Protein AF-0000000078661940 (afdb_homodimer)

Foldseek 3Di:
DDPPDDDAAEAEDEDQDVVLVCCVVCNLLVWAWDDDKDWDFQDVVVCVVVVHGGKTWIWTKTDDFPHIYIYIYIPPPDDDQDDLQDDQPDDDDAEEEDEDADVQVSVVSCVVVVWAWPDRWDCVQWDQDPVRAIAGKIKTWIARPRNGIYMYMHHHHDPPDDDQQDPPPGGHDDD/DDPPDDDAAEAEDEDQDVVLVCCVVCNLLVWAWDDDKDWDFQDVVVCVVVVHGGKTWIWTKTDDFPHIYIYIYIPPPDDDQDDLQDDQPDPDDAEEEDEDADQQVSVVSCVVVVWAWPDRWDCVQWDQDPVRAIAGKIKTWIARPRNGIYMYMHHHHDPPDDDQQDVPPGGHDDD

Nearest PDB structures (foldseek):
  1ss4-assembly1_A  TM=8.347E-01  e=4.490E-10  Bacillus cereus
  1sqi-assembly1_A  TM=3.853E-01  e=1.205E-04  Rattus norvegicus
  1sqi-assembly1_B  TM=3.379E-01  e=3.258E-04  Rattus norvegicus
  8jch-assembly1_O  TM=2.270E-01  e=6.839E-01  Saccharomyces cerevisiae S288C
  5bte-assembly2_A  TM=2.374E-01  e=3.445E+00  Eremothecium gossypii ATCC 10895

Structure (mmCIF, N/CA/C/O backbone):
data_AF-0000000078661940-model_v1
#
loop_
_entity.id
_entity.type
_entity.pdbx_description
1 polymer 'Glyoxalase/bleomycin resistance protein/dioxygenase'
#
loop_
_atom_site.group_PDB
_atom_site.id
_atom_site.type_symbol
_atom_site.label_atom_id
_atom_site.label_alt_id
_atom_site.label_comp_id
_atom_site.label_asym_id
_atom_site.label_entity_id
_atom_site.label_seq_id
_atom_site.pdbx_PDB_ins_code
_atom_site.Cartn_x
_atom_site.Cartn_y
_atom_site.Cartn_z
_atom_site.occupancy
_atom_site.B_iso_or_equiv
_atom_site.auth_seq_id
_atom_site.auth_comp_id
_atom_site.auth_asym_id
_atom_site.auth_atom_id
_atom_site.pdbx_PDB_model_num
ATOM 1 N N . MET A 1 1 ? 19.109 7.98 11.656 1 79.12 1 MET A N 1
ATOM 2 C CA . MET A 1 1 ? 18.078 7.672 12.641 1 79.12 1 MET A CA 1
ATOM 3 C C . MET A 1 1 ? 16.719 7.492 11.961 1 79.12 1 MET A C 1
ATOM 5 O O . MET A 1 1 ? 16.422 8.164 10.977 1 79.12 1 MET A O 1
ATOM 9 N N . SER A 1 2 ? 15.859 6.566 12.422 1 89.88 2 SER A N 1
ATOM 10 C CA . SER A 1 2 ? 14.562 6.281 11.82 1 89.88 2 SER A CA 1
ATOM 11 C C . SER A 1 2 ? 13.539 7.352 12.172 1 89.88 2 SER A C 1
ATOM 13 O O . SER A 1 2 ? 13.727 8.109 13.125 1 89.88 2 SER A O 1
ATOM 15 N N . ILE A 1 3 ? 12.547 7.523 11.422 1 93.75 3 ILE A N 1
ATOM 16 C CA . ILE A 1 3 ? 11.586 8.609 11.562 1 93.75 3 ILE A CA 1
ATOM 17 C C . ILE A 1 3 ? 10.508 8.227 12.578 1 93.75 3 ILE A C 1
ATOM 19 O O . ILE A 1 3 ? 9.617 9.023 12.883 1 93.75 3 ILE A O 1
ATOM 23 N N . GLY A 1 4 ? 10.57 7.109 13.102 1 95.31 4 GLY A N 1
ATOM 24 C CA . GLY A 1 4 ? 9.578 6.664 14.07 1 95.31 4 GLY A CA 1
ATOM 25 C C . GLY A 1 4 ? 8.328 6.098 13.43 1 95.31 4 GLY A C 1
ATOM 26 O O . GLY A 1 4 ? 7.23 6.234 13.977 1 95.31 4 GLY A O 1
ATOM 27 N N . ALA A 1 5 ? 8.43 5.512 12.289 1 98 5 ALA A N 1
ATOM 28 C CA . ALA A 1 5 ? 7.316 4.863 11.602 1 98 5 ALA A CA 1
ATOM 29 C C . ALA A 1 5 ? 6.816 3.654 12.391 1 98 5 ALA A C 1
ATOM 31 O O . ALA A 1 5 ? 7.613 2.828 12.844 1 98 5 ALA A O 1
ATOM 32 N N . ARG A 1 6 ? 5.5 3.541 12.5 1 97.44 6 ARG A N 1
ATOM 33 C CA . ARG A 1 6 ? 4.961 2.482 13.352 1 97.44 6 ARG A CA 1
ATOM 34 C C . ARG A 1 6 ? 4.188 1.46 12.531 1 97.44 6 ARG A C 1
ATOM 36 O O . ARG A 1 6 ? 4.211 0.265 12.828 1 97.44 6 ARG A O 1
ATOM 43 N N . ALA A 1 7 ? 3.492 1.928 11.5 1 97.5 7 ALA A N 1
ATOM 44 C CA . ALA A 1 7 ? 2.623 1.075 10.688 1 97.5 7 ALA A CA 1
ATOM 45 C C . ALA A 1 7 ?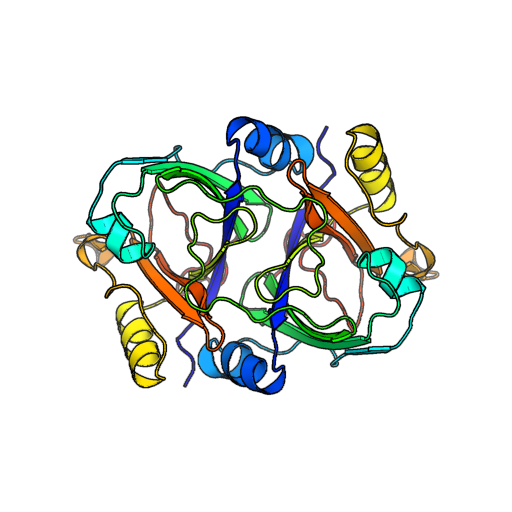 2.164 1.8 9.43 1 97.5 7 ALA A C 1
ATOM 47 O O . ALA A 1 7 ? 2.26 3.025 9.336 1 97.5 7 ALA A O 1
ATOM 48 N N . ILE A 1 8 ? 1.744 1.062 8.484 1 98 8 ILE A N 1
ATOM 49 C CA . ILE A 1 8 ? 1.118 1.631 7.297 1 98 8 ILE A CA 1
ATOM 50 C C . ILE A 1 8 ? -0.381 1.798 7.531 1 98 8 ILE A C 1
ATOM 52 O O . ILE A 1 8 ? -1.106 0.812 7.68 1 98 8 ILE A O 1
ATOM 56 N N . GLN A 1 9 ? -0.808 3.041 7.578 1 97.75 9 GLN A N 1
ATOM 57 C CA . GLN A 1 9 ? -2.211 3.312 7.875 1 97.75 9 GLN A CA 1
ATOM 58 C C . GLN A 1 9 ? -3.084 3.092 6.641 1 97.75 9 GLN A C 1
ATOM 60 O O . GLN A 1 9 ? -4.172 2.518 6.738 1 97.75 9 GLN A O 1
ATOM 65 N N . HIS A 1 10 ? -2.648 3.553 5.469 1 98.44 10 HIS A N 1
ATOM 66 C CA . HIS A 1 10 ? -3.438 3.283 4.27 1 98.44 10 HIS A CA 1
ATOM 67 C C . HIS A 1 10 ? -2.566 3.318 3.018 1 98.44 10 HIS A C 1
ATOM 69 O O . HIS A 1 10 ? -1.425 3.781 3.064 1 98.44 10 HIS A O 1
ATOM 75 N N . ILE A 1 11 ? -3.107 2.793 1.954 1 98.88 11 ILE A N 1
ATOM 76 C CA . ILE A 1 11 ? -2.646 2.93 0.577 1 98.88 11 ILE A CA 1
ATOM 77 C C . ILE A 1 11 ? -3.561 3.891 -0.18 1 98.88 11 ILE A C 1
ATOM 79 O O . ILE A 1 11 ? -4.789 3.779 -0.105 1 98.88 11 ILE A O 1
ATOM 83 N N . GLY A 1 12 ? -2.977 4.832 -0.911 1 98.88 12 GLY A N 1
ATOM 84 C CA . GLY A 1 12 ? -3.742 5.785 -1.699 1 98.88 12 GLY A CA 1
ATOM 85 C C . GLY A 1 12 ? -3.811 5.422 -3.17 1 98.88 12 GLY A C 1
ATOM 86 O O . GLY A 1 12 ? -2.82 4.969 -3.75 1 98.88 12 GLY A O 1
ATOM 87 N N . VAL A 1 13 ? -4.941 5.621 -3.766 1 98.88 13 VAL A N 1
ATOM 88 C CA . VAL A 1 13 ? -5.129 5.34 -5.184 1 98.88 13 VAL A CA 1
ATOM 89 C C . VAL A 1 13 ? -6.02 6.41 -5.809 1 98.88 13 VAL A C 1
ATOM 91 O O . VAL A 1 13 ? -7.012 6.828 -5.211 1 98.88 13 VAL A O 1
ATOM 94 N N . SER A 1 14 ? -5.629 6.898 -6.961 1 98.88 14 SER A N 1
ATOM 95 C CA . SER A 1 14 ? -6.441 7.816 -7.754 1 98.88 14 SER A CA 1
ATOM 96 C C . SER A 1 14 ? -7.109 7.094 -8.922 1 98.88 14 SER A C 1
ATOM 98 O O . SER A 1 14 ? -6.445 6.379 -9.672 1 98.88 14 SER A O 1
ATOM 100 N N . VAL A 1 15 ? -8.375 7.246 -9.055 1 98.69 15 VAL A N 1
ATOM 101 C CA . VAL A 1 15 ? -9.133 6.539 -10.078 1 98.69 15 VAL A CA 1
ATOM 102 C C . VAL A 1 15 ? -9.953 7.539 -10.898 1 98.69 15 VAL A C 1
ATOM 104 O O . VAL A 1 15 ? -10.234 8.648 -10.438 1 98.69 15 VAL A O 1
ATOM 107 N N . PRO A 1 16 ? -10.359 7.16 -12.094 1 98.25 16 PRO A N 1
ATOM 108 C CA . PRO A 1 16 ? -11.164 8.062 -12.914 1 98.25 16 PRO A CA 1
ATOM 109 C C . PRO A 1 16 ? -12.648 8.023 -12.555 1 98.25 16 PRO A C 1
ATOM 111 O O . PRO A 1 16 ? -13.414 8.883 -12.984 1 98.25 16 PRO A O 1
ATOM 114 N N . ASP A 1 17 ? -13.117 7.027 -11.797 1 98.19 17 ASP A N 1
ATOM 115 C CA . ASP A 1 17 ? -14.523 6.812 -11.477 1 98.19 17 ASP A CA 1
ATOM 116 C C . ASP A 1 17 ? -14.688 6.188 -10.094 1 98.19 17 ASP A C 1
ATOM 118 O O . ASP A 1 17 ? -14.438 4.992 -9.914 1 98.19 17 ASP A O 1
ATOM 122 N N . LEU A 1 18 ? -15.156 7.008 -9.148 1 98.62 18 LEU A N 1
ATOM 123 C CA . LEU A 1 18 ? -15.203 6.602 -7.75 1 98.62 18 LEU A CA 1
ATOM 124 C C . LEU A 1 18 ? -16.25 5.516 -7.531 1 98.62 18 LEU A C 1
ATOM 126 O O . LEU A 1 18 ? -16.062 4.629 -6.695 1 98.62 18 LEU A O 1
ATOM 130 N N . ASP A 1 19 ? -17.391 5.586 -8.203 1 98.38 19 ASP A N 1
ATOM 131 C CA . ASP A 1 19 ? -18.453 4.586 -8.055 1 98.38 19 ASP A CA 1
ATOM 132 C C . ASP A 1 19 ? -17.969 3.215 -8.531 1 98.38 19 ASP A C 1
ATOM 134 O O . ASP A 1 19 ? -18.25 2.197 -7.898 1 98.38 19 ASP A O 1
ATOM 138 N N . LYS A 1 20 ? -17.281 3.211 -9.633 1 98.19 20 LYS A N 1
ATOM 139 C CA . LYS A 1 20 ? -16.703 1.965 -10.125 1 98.19 20 LYS A CA 1
ATOM 140 C C . LYS A 1 20 ? -15.664 1.418 -9.148 1 98.19 20 LYS A C 1
ATOM 142 O O . LYS A 1 20 ? -15.531 0.202 -9 1 98.19 20 LYS A O 1
ATOM 147 N N . ALA A 1 21 ? -14.93 2.309 -8.586 1 98.62 21 ALA A N 1
ATOM 148 C CA . ALA A 1 21 ? -13.961 1.895 -7.574 1 98.62 21 ALA A CA 1
ATOM 149 C C . ALA A 1 21 ? -14.656 1.253 -6.375 1 98.62 21 ALA A C 1
ATOM 151 O O . ALA A 1 21 ? -14.148 0.285 -5.801 1 98.62 21 ALA A O 1
ATOM 152 N N . ARG A 1 22 ? -15.781 1.803 -5.953 1 98.38 22 ARG A N 1
ATOM 153 C CA . ARG A 1 22 ? -16.547 1.215 -4.852 1 98.38 22 ARG A CA 1
ATOM 154 C C . ARG A 1 22 ? -16.969 -0.211 -5.18 1 98.38 22 ARG A C 1
ATOM 156 O O . ARG A 1 22 ? -16.953 -1.087 -4.312 1 98.38 22 ARG A O 1
ATOM 163 N N . GLU A 1 23 ? -17.328 -0.448 -6.43 1 98.19 23 GLU A N 1
ATOM 164 C CA . GLU A 1 23 ? -17.688 -1.799 -6.855 1 98.19 23 GLU A CA 1
ATOM 165 C C . GLU A 1 23 ? -16.5 -2.754 -6.691 1 98.19 23 GLU A C 1
ATOM 167 O O . GLU A 1 23 ? -16.688 -3.914 -6.316 1 98.19 23 GLU A O 1
ATOM 172 N N . PHE A 1 24 ? -15.375 -2.264 -6.941 1 98.5 24 PHE A N 1
ATOM 173 C CA . PHE A 1 24 ? -14.188 -3.109 -6.844 1 98.5 24 PHE A CA 1
ATOM 174 C C . PHE A 1 24 ? -13.789 -3.312 -5.387 1 98.5 24 PHE A C 1
ATOM 176 O O . PHE A 1 24 ? -13.727 -4.449 -4.906 1 98.5 24 PHE A O 1
ATOM 183 N N . TYR A 1 25 ? -13.539 -2.258 -4.652 1 98.56 25 TYR A N 1
ATOM 184 C CA . TYR A 1 25 ? -12.938 -2.332 -3.33 1 98.56 25 TYR A CA 1
ATOM 185 C C . TYR A 1 25 ? -13.938 -2.828 -2.297 1 98.56 25 TYR A C 1
ATOM 187 O O . TYR A 1 25 ? -13.617 -3.674 -1.461 1 98.56 25 TYR A O 1
ATOM 195 N N . LEU A 1 26 ? -15.172 -2.281 -2.342 1 98.06 26 LEU A N 1
ATOM 196 C CA . LEU A 1 26 ? -16.172 -2.689 -1.37 1 98.06 26 LEU A CA 1
ATOM 197 C C . LEU A 1 26 ? -16.891 -3.959 -1.826 1 98.06 26 LEU A C 1
ATOM 199 O O . LEU A 1 26 ? -17.141 -4.855 -1.02 1 98.06 26 LEU A O 1
ATOM 203 N N . GLY A 1 27 ? -17.203 -4.035 -3.115 1 97.5 27 GLY A N 1
ATOM 204 C CA . GLY A 1 27 ? -17.922 -5.184 -3.643 1 97.5 27 GLY A CA 1
ATOM 205 C C . GLY A 1 27 ? -17.047 -6.402 -3.826 1 97.5 27 GLY A C 1
ATOM 206 O O . GLY A 1 27 ? -17.156 -7.379 -3.078 1 97.5 27 GLY A O 1
ATOM 207 N N . LEU A 1 28 ? -16.094 -6.32 -4.707 1 97.75 28 LEU A N 1
ATOM 208 C CA . LEU A 1 28 ? -15.305 -7.477 -5.125 1 97.75 28 LEU A CA 1
ATOM 209 C C . LEU A 1 28 ? -14.297 -7.867 -4.047 1 97.75 28 LEU A C 1
ATOM 211 O O . LEU A 1 28 ? -14.188 -9.047 -3.695 1 97.75 28 LEU A O 1
ATOM 215 N N . LEU A 1 29 ? -13.531 -6.906 -3.496 1 97.69 29 LEU A N 1
ATOM 216 C CA . LEU A 1 29 ? -12.539 -7.23 -2.477 1 97.69 29 LEU A CA 1
ATOM 217 C C . LEU A 1 29 ? -13.203 -7.477 -1.127 1 97.69 29 LEU A C 1
ATOM 219 O O . LEU A 1 29 ? -12.633 -8.141 -0.259 1 97.69 29 LEU A O 1
ATOM 223 N N . GLY A 1 30 ? -14.375 -6.812 -0.945 1 97.81 30 GLY A N 1
ATOM 224 C CA . GLY A 1 30 ? -15.094 -6.984 0.308 1 97.81 30 GLY A CA 1
ATOM 225 C C . GLY A 1 30 ? -14.578 -6.09 1.419 1 97.81 30 GLY A C 1
ATOM 226 O O . GLY A 1 30 ? -14.719 -6.414 2.6 1 97.81 30 GLY A O 1
ATOM 227 N N . ALA A 1 31 ? -13.883 -5.031 1.103 1 97.62 31 ALA A N 1
ATOM 228 C CA . ALA A 1 31 ? -13.43 -4.078 2.111 1 97.62 31 ALA A CA 1
ATOM 229 C C . ALA A 1 31 ? -14.609 -3.365 2.766 1 97.62 31 ALA A C 1
ATOM 231 O O . ALA A 1 31 ? -15.711 -3.32 2.199 1 97.62 31 ALA A O 1
ATOM 232 N N . VAL A 1 32 ? -14.375 -2.805 3.941 1 96.31 32 VAL A N 1
ATOM 233 C CA . VAL A 1 32 ? -15.422 -2.148 4.715 1 96.31 32 VAL A CA 1
ATOM 234 C C . VAL A 1 32 ? -15.164 -0.645 4.77 1 96.31 32 VAL A C 1
ATOM 236 O O . VAL A 1 32 ? -14.109 -0.206 5.227 1 96.31 32 VAL A O 1
ATOM 239 N N . GLU A 1 33 ? -16.078 0.131 4.312 1 96.25 33 GLU A N 1
ATOM 240 C CA . GLU A 1 33 ? -15.922 1.583 4.328 1 96.25 33 GLU A CA 1
ATOM 241 C C . GLU A 1 33 ? -15.766 2.105 5.754 1 96.25 33 GLU A C 1
ATOM 243 O O . GLU A 1 33 ? -16.469 1.668 6.664 1 96.25 33 GLU A O 1
ATOM 248 N N . VAL A 1 34 ? -14.805 2.971 5.871 1 94.06 34 VAL A N 1
ATOM 249 C CA . VAL A 1 34 ? -14.547 3.561 7.18 1 94.06 34 VAL A CA 1
ATOM 250 C C . VAL A 1 34 ? -14.688 5.078 7.102 1 94.06 34 VAL A C 1
ATOM 252 O O . VAL A 1 34 ? -14.172 5.711 6.176 1 94.06 34 VAL A O 1
ATOM 255 N N . GLY A 1 35 ? -15.445 5.688 8.055 1 90.44 35 GLY A N 1
ATOM 256 C CA . GLY A 1 35 ? -15.648 7.129 8.062 1 90.44 35 GLY A CA 1
ATOM 257 C C . GLY A 1 35 ? -16.531 7.613 6.922 1 90.44 35 GLY A C 1
ATOM 258 O O . GLY A 1 35 ? -16.828 6.855 5.996 1 90.44 35 GLY A O 1
ATOM 259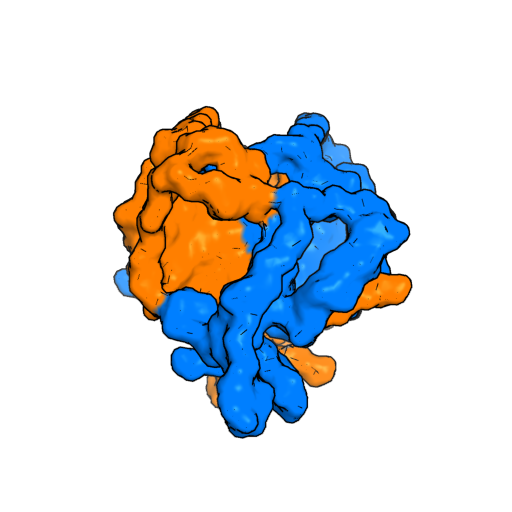 N N . PRO A 1 36 ? -16.891 8.828 6.98 1 93.44 36 PRO A N 1
ATOM 260 C CA . PRO A 1 36 ? -17.719 9.391 5.906 1 93.44 36 PRO A CA 1
ATOM 261 C C . PRO A 1 36 ? -16.906 9.758 4.672 1 93.44 36 PRO A C 1
ATOM 263 O O . PRO A 1 36 ? -15.719 10.102 4.789 1 93.44 36 PRO A O 1
ATOM 266 N N . PRO A 1 37 ? -17.609 9.633 3.506 1 93.94 37 PRO A N 1
ATOM 267 C CA . PRO A 1 37 ? -16.922 10.164 2.324 1 93.94 37 PRO A CA 1
ATOM 268 C C . PRO A 1 37 ? -16.578 11.648 2.459 1 93.94 37 PRO A C 1
ATOM 270 O O . PRO A 1 37 ? -17.266 12.383 3.174 1 93.94 37 PRO A O 1
ATOM 273 N N . LEU A 1 38 ? -15.484 12 1.79 1 94.62 38 LEU A N 1
ATOM 274 C CA . LEU A 1 38 ? -15.008 13.383 1.838 1 94.62 38 LEU A CA 1
ATOM 275 C C . LEU A 1 38 ? -14.922 13.977 0.436 1 94.62 38 LEU A C 1
ATOM 277 O O . LEU A 1 38 ? -14.625 13.266 -0.527 1 94.62 38 LEU A O 1
ATOM 281 N N . GLU A 1 39 ? -15.234 15.211 0.37 1 97.56 39 GLU A N 1
ATOM 282 C CA . GLU A 1 39 ? -15.094 15.984 -0.859 1 97.56 39 GLU A CA 1
ATOM 283 C C . GLU A 1 39 ? -14.555 17.391 -0.572 1 97.56 39 GLU A C 1
ATOM 285 O O . GLU A 1 39 ? -14.852 17.969 0.477 1 97.56 39 GLU A O 1
ATOM 290 N N . TRP A 1 40 ? -13.688 17.859 -1.469 1 98.12 40 TRP A N 1
ATOM 291 C CA . TRP A 1 40 ? -13.219 19.234 -1.33 1 98.12 40 TRP A CA 1
ATOM 292 C C . TRP A 1 40 ? -13.062 19.891 -2.693 1 98.12 40 TRP A C 1
ATOM 294 O O . TRP A 1 40 ? -13.031 19.219 -3.723 1 98.12 40 TRP A O 1
ATOM 304 N N . ARG A 1 41 ? -13.078 21.172 -2.695 1 98.19 41 ARG A N 1
ATOM 305 C CA . ARG A 1 41 ? -12.766 22 -3.846 1 98.19 41 ARG A CA 1
ATOM 306 C C . ARG A 1 41 ? -12.039 23.281 -3.414 1 98.19 41 ARG A C 1
ATOM 308 O O . ARG A 1 41 ? -12.469 23.969 -2.488 1 98.19 41 ARG A O 1
ATOM 315 N N . ASP A 1 42 ?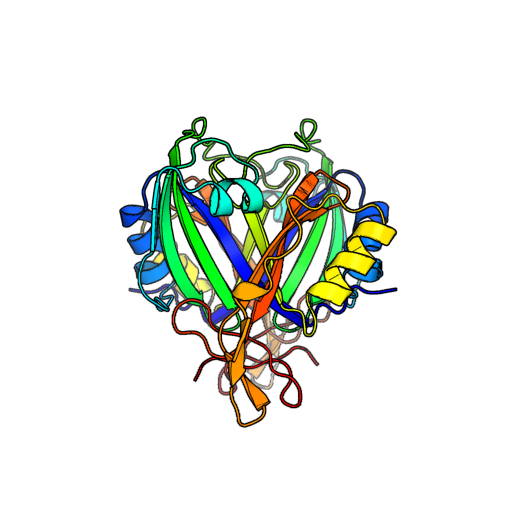 -10.945 23.484 -4.062 1 95.31 42 ASP A N 1
ATOM 316 C CA . ASP A 1 42 ? -10.219 24.734 -3.869 1 95.31 42 ASP A CA 1
ATOM 317 C C . ASP A 1 42 ? -9.938 24.984 -2.389 1 95.31 42 ASP A C 1
ATOM 319 O O . ASP A 1 42 ? -10.273 26.047 -1.863 1 95.31 42 ASP A O 1
ATOM 323 N N . ASN A 1 43 ? -9.414 24.062 -1.759 1 97.88 43 ASN A N 1
ATOM 324 C CA . ASN A 1 43 ? -8.969 24.156 -0.374 1 97.88 43 ASN A CA 1
ATOM 325 C C . ASN A 1 43 ? -7.457 24.328 -0.284 1 97.88 43 ASN A C 1
ATOM 327 O O . ASN A 1 43 ? -6.711 23.359 -0.469 1 97.88 43 ASN A O 1
ATOM 331 N N . PRO A 1 44 ? -6.965 25.516 0.02 1 97.81 44 PRO A N 1
ATOM 332 C CA . PRO A 1 44 ? -5.527 25.781 -0.014 1 97.81 44 PRO A CA 1
ATOM 333 C C . PRO A 1 44 ? -4.734 24.906 0.952 1 97.81 44 PRO A C 1
ATOM 335 O O . PRO A 1 44 ? -3.582 24.562 0.68 1 97.81 44 PRO A O 1
ATOM 338 N N . PHE A 1 45 ? -5.336 24.625 2.014 1 97.31 45 PHE A N 1
ATOM 339 C CA . PHE A 1 45 ? -4.652 23.75 2.969 1 97.31 45 PHE A CA 1
ATOM 340 C C . PHE A 1 45 ? -4.426 22.375 2.377 1 97.31 45 PHE A C 1
ATOM 342 O O . PHE A 1 45 ? -3.311 21.844 2.42 1 97.31 45 PHE A O 1
ATOM 349 N N . ILE A 1 46 ? -5.473 21.75 1.837 1 98.06 46 ILE A N 1
ATOM 350 C CA . ILE A 1 46 ? -5.355 20.438 1.221 1 98.06 46 ILE A CA 1
ATOM 351 C C . ILE A 1 46 ? -4.398 20.5 0.035 1 98.06 46 ILE A C 1
ATOM 353 O O . ILE A 1 46 ? -3.57 19.609 -0.153 1 98.06 46 ILE A O 1
ATOM 357 N N . ASP A 1 47 ? -4.492 21.609 -0.709 1 98.69 47 ASP A N 1
ATOM 358 C CA . ASP A 1 47 ? -3.592 21.797 -1.842 1 98.69 47 ASP A CA 1
ATOM 359 C C . ASP A 1 47 ? -2.133 21.75 -1.396 1 98.69 47 ASP A C 1
ATOM 361 O O . ASP A 1 47 ? -1.292 21.141 -2.061 1 98.69 47 ASP A O 1
ATOM 365 N N . ALA A 1 48 ? -1.818 22.406 -0.29 1 98.62 48 ALA A N 1
ATOM 366 C CA . ALA A 1 48 ? -0.455 22.422 0.233 1 98.62 48 ALA A CA 1
ATOM 367 C C . ALA A 1 48 ? -0.003 21.031 0.628 1 98.62 48 ALA A C 1
ATOM 369 O O . ALA A 1 48 ? 1.147 20.656 0.391 1 98.62 48 ALA A O 1
ATOM 370 N N . VAL A 1 49 ? -0.876 20.203 1.182 1 98.69 49 VAL A N 1
ATOM 371 C CA . VAL A 1 49 ? -0.552 18.859 1.655 1 98.69 49 VAL A CA 1
ATOM 372 C C . VAL A 1 49 ? -0.325 17.938 0.464 1 98.69 49 VAL A C 1
ATOM 374 O O . VAL A 1 49 ? 0.695 17.25 0.393 1 98.69 49 VAL A O 1
ATOM 377 N N . VAL A 1 50 ? -1.25 17.953 -0.511 1 98.69 50 VAL A N 1
ATOM 378 C CA . VAL A 1 50 ? -1.208 16.969 -1.584 1 98.69 50 VAL A CA 1
ATOM 379 C C . VAL A 1 50 ? -0.272 17.453 -2.691 1 98.69 50 VAL A C 1
ATOM 381 O O . VAL A 1 50 ? 0.082 16.672 -3.588 1 98.69 50 VAL A O 1
ATOM 384 N N . GLY A 1 51 ? 0.156 18.75 -2.641 1 98.44 51 GLY A N 1
ATOM 385 C CA . GLY A 1 51 ? 1.083 19.297 -3.619 1 98.44 51 GLY A CA 1
ATOM 386 C C . GLY A 1 51 ? 0.435 19.578 -4.961 1 98.44 51 GLY A C 1
ATOM 387 O O . GLY A 1 51 ? 1.019 19.297 -6.012 1 98.44 51 GLY A O 1
ATOM 388 N N . LEU A 1 52 ? -0.775 20.062 -4.934 1 98.56 52 LEU A N 1
ATOM 389 C CA . LEU A 1 52 ? -1.521 20.422 -6.133 1 98.56 52 LEU A CA 1
ATOM 390 C C . LEU A 1 52 ? -2.066 21.844 -6.027 1 98.56 52 LEU A C 1
ATOM 392 O O . LEU A 1 52 ? -2.086 22.422 -4.938 1 98.56 52 LEU A O 1
ATOM 396 N N . GLU A 1 53 ? -2.373 22.422 -7.086 1 97.94 53 GLU A N 1
ATOM 397 C CA . GLU A 1 53 ? -2.996 23.75 -7.121 1 97.94 53 GLU A CA 1
ATOM 398 C C . GLU A 1 53 ? -4.438 23.672 -7.621 1 97.94 53 GLU A C 1
ATOM 400 O O . GLU A 1 53 ? -4.703 23.078 -8.672 1 97.94 53 GLU A O 1
ATOM 405 N N . GLY A 1 54 ? -5.344 24.266 -6.816 1 98.38 54 GLY A N 1
ATOM 406 C CA . GLY A 1 54 ? -6.742 24.297 -7.207 1 98.38 54 GLY A CA 1
ATOM 407 C C . GLY A 1 54 ? -7.375 22.922 -7.309 1 98.38 54 GLY A C 1
ATOM 408 O O . GLY A 1 54 ? -8.18 22.672 -8.211 1 98.38 54 GLY A O 1
ATOM 409 N N . SER A 1 55 ? -7.016 22.047 -6.406 1 98.69 55 SER A N 1
ATOM 410 C CA . SER A 1 55 ? -7.469 20.672 -6.535 1 98.69 55 SER A CA 1
ATOM 411 C C . SER A 1 55 ? -8.914 20.516 -6.086 1 98.69 55 SER A C 1
ATOM 413 O O . SER A 1 55 ? -9.406 21.312 -5.281 1 98.69 55 SER A O 1
ATOM 415 N N . ALA A 1 56 ? -9.594 19.609 -6.652 1 98.88 56 ALA A N 1
ATOM 416 C CA . ALA A 1 56 ? -10.922 19.125 -6.289 1 98.88 56 ALA A CA 1
ATOM 417 C C . ALA A 1 56 ? -11.008 17.609 -6.41 1 98.88 56 ALA A C 1
ATOM 419 O O . ALA A 1 56 ? -10.547 17.031 -7.395 1 98.88 56 ALA A O 1
ATOM 420 N N . ALA A 1 57 ? -11.57 17 -5.371 1 98.81 57 ALA A N 1
ATOM 421 C CA . ALA A 1 57 ? -11.656 15.547 -5.398 1 98.81 57 ALA A CA 1
ATOM 422 C C . ALA A 1 57 ? -12.797 15.047 -4.512 1 98.81 57 ALA A C 1
ATOM 424 O O . ALA A 1 57 ? -13.266 15.773 -3.633 1 98.81 57 ALA A O 1
ATOM 425 N N . ARG A 1 58 ? -13.227 13.875 -4.773 1 98.62 58 ARG A N 1
ATOM 426 C CA . ARG A 1 58 ? -14.047 13.031 -3.904 1 98.62 58 ARG A CA 1
ATOM 427 C C . ARG A 1 58 ? -13.266 11.812 -3.438 1 98.62 58 ARG A C 1
ATOM 429 O O . ARG A 1 58 ? -12.414 11.297 -4.164 1 98.62 58 ARG A O 1
ATOM 436 N N . GLN A 1 59 ? -13.578 11.398 -2.244 1 98.06 59 GLN A N 1
ATOM 437 C CA . GLN A 1 59 ? -12.805 10.25 -1.776 1 98.06 59 GLN A CA 1
ATOM 438 C C . GLN A 1 59 ? -13.609 9.422 -0.785 1 98.06 59 GLN A C 1
ATOM 440 O O . GLN A 1 59 ? -14.578 9.906 -0.197 1 98.06 59 GLN A O 1
ATOM 445 N N . PHE A 1 60 ? -13.336 8.156 -0.662 1 98.19 60 PHE A N 1
ATOM 446 C CA . PHE A 1 60 ? -13.758 7.285 0.431 1 98.19 60 PHE A CA 1
ATOM 447 C C . PHE A 1 60 ? -12.594 6.453 0.945 1 98.19 60 PHE A C 1
ATOM 449 O O . PHE A 1 60 ? -11.555 6.344 0.279 1 98.19 60 PHE A O 1
ATOM 456 N N . MET A 1 61 ? -12.719 6.012 2.104 1 97.62 61 MET A N 1
ATOM 457 C CA . MET A 1 61 ? -11.734 5.125 2.705 1 97.62 61 MET A CA 1
ATOM 458 C C . MET A 1 61 ? -12.375 3.811 3.137 1 97.62 61 MET A C 1
ATOM 460 O O . MET A 1 61 ? -13.508 3.795 3.609 1 97.62 61 MET A O 1
ATOM 464 N N . CYS A 1 62 ? -11.633 2.725 2.975 1 97.44 62 CYS A N 1
ATOM 465 C CA . CYS A 1 62 ? -12.125 1.422 3.406 1 97.44 62 CYS A CA 1
ATOM 466 C C . CYS A 1 62 ? -11.008 0.591 4.02 1 97.44 62 CYS A C 1
ATOM 468 O O . CYS A 1 62 ? -9.828 0.829 3.744 1 97.44 62 CYS A O 1
ATOM 470 N N . ARG A 1 63 ? -11.359 -0.302 4.867 1 97.06 63 ARG A N 1
ATOM 471 C CA . ARG A 1 63 ? -10.422 -1.189 5.559 1 97.06 63 ARG A CA 1
ATOM 472 C C . ARG A 1 63 ? -10.422 -2.576 4.922 1 97.06 63 ARG A C 1
ATOM 474 O O . ARG A 1 63 ? -11.477 -3.143 4.645 1 97.06 63 ARG A O 1
ATOM 481 N N . LEU A 1 64 ? -9.336 -3.068 4.715 1 96.94 64 LEU A N 1
ATOM 482 C CA . LEU A 1 64 ? -9.156 -4.457 4.312 1 96.94 64 LEU A CA 1
ATOM 483 C C . LEU A 1 64 ? -8.164 -5.164 5.234 1 96.94 64 LEU A C 1
ATOM 485 O O . LEU A 1 64 ? -6.957 -5.098 5.016 1 96.94 64 LEU A O 1
ATOM 489 N N . GLY A 1 65 ? -8.727 -5.809 6.262 1 95.56 65 GLY A N 1
ATOM 490 C CA . GLY A 1 65 ? -7.91 -6.508 7.238 1 95.56 65 GLY A CA 1
ATOM 491 C C . GLY A 1 65 ? -7.035 -5.582 8.055 1 95.56 65 GLY A C 1
ATOM 492 O O . GLY A 1 65 ? -7.512 -4.922 8.984 1 95.56 65 GLY A O 1
ATOM 493 N N . ASN A 1 66 ? -5.781 -5.527 7.723 1 96.19 66 ASN A N 1
ATOM 494 C CA . ASN A 1 66 ? -4.754 -4.938 8.57 1 96.19 66 ASN A CA 1
ATOM 495 C C . ASN A 1 66 ? -4.512 -3.475 8.219 1 96.19 66 ASN A C 1
ATOM 497 O O . ASN A 1 66 ? -3.807 -2.768 8.945 1 96.19 66 ASN A O 1
ATOM 501 N N . THR A 1 67 ? -5.023 -2.953 7.184 1 96.62 67 THR A N 1
ATOM 502 C CA . THR A 1 67 ? -4.762 -1.582 6.766 1 96.62 67 THR A CA 1
ATOM 503 C C . THR A 1 67 ? -5.941 -1.021 5.973 1 96.62 67 THR A C 1
ATOM 505 O O . THR A 1 67 ? -6.984 -1.668 5.867 1 96.62 67 THR A O 1
ATOM 508 N N . HIS A 1 68 ? -5.84 0.246 5.559 1 97.5 68 HIS A N 1
ATOM 509 C CA . HIS A 1 68 ? -6.91 0.925 4.84 1 97.5 68 HIS A CA 1
ATOM 510 C C . HIS A 1 68 ? -6.496 1.239 3.404 1 97.5 68 HIS A C 1
ATOM 512 O O . HIS A 1 68 ? -5.312 1.167 3.066 1 97.5 68 HIS A O 1
ATOM 518 N N . ILE A 1 69 ? -7.414 1.456 2.578 1 98.62 69 ILE A N 1
ATOM 519 C CA . ILE A 1 69 ? -7.254 1.991 1.229 1 98.62 69 ILE A CA 1
ATOM 520 C C . ILE A 1 69 ? -8.031 3.303 1.101 1 98.62 69 ILE A C 1
ATOM 522 O O . ILE A 1 69 ? -9.211 3.367 1.442 1 98.62 69 ILE A O 1
ATOM 526 N N . GLU A 1 70 ? -7.355 4.316 0.739 1 98.69 70 GLU A N 1
ATOM 527 C CA . GLU A 1 70 ? -7.949 5.621 0.46 1 98.69 70 GLU A CA 1
ATOM 528 C C . GLU A 1 70 ? -8.07 5.859 -1.042 1 98.69 70 GLU A C 1
ATOM 530 O O . GLU A 1 70 ? -7.062 5.926 -1.749 1 98.69 70 GLU A O 1
ATOM 535 N N . VAL A 1 71 ? -9.273 5.996 -1.536 1 98.88 71 VAL A N 1
ATOM 536 C CA . VAL A 1 71 ? -9.523 6.078 -2.971 1 98.88 71 VAL A CA 1
ATOM 537 C C . VAL A 1 71 ? -9.984 7.484 -3.338 1 98.88 71 VAL A C 1
ATOM 539 O O . VAL A 1 71 ? -10.914 8.023 -2.725 1 98.88 71 VAL A O 1
ATOM 542 N N . PHE A 1 72 ? -9.312 8.047 -4.336 1 98.81 72 PHE A N 1
ATOM 543 C CA . PHE A 1 72 ? -9.609 9.406 -4.762 1 98.81 72 PHE A CA 1
ATOM 544 C C . PHE A 1 72 ? -10.117 9.422 -6.199 1 98.81 72 PHE A C 1
ATOM 546 O O . PHE A 1 72 ? -9.609 8.695 -7.051 1 98.81 72 PHE A O 1
ATOM 553 N N . GLU A 1 73 ? -11.07 10.211 -6.453 1 98.81 73 GLU A N 1
ATOM 554 C CA . GLU A 1 73 ? -11.359 10.734 -7.785 1 98.81 73 GLU A CA 1
ATOM 555 C C . GLU A 1 73 ? -11.086 12.234 -7.859 1 98.81 73 GLU A C 1
ATOM 557 O O . GLU A 1 73 ? -11.891 13.039 -7.371 1 98.81 73 GLU A O 1
ATOM 562 N N . TYR A 1 74 ? -9.945 12.57 -8.391 1 98.75 74 TYR A N 1
ATOM 563 C CA . TYR A 1 74 ? -9.641 13.984 -8.602 1 98.75 74 TYR A CA 1
ATOM 564 C C . TYR A 1 74 ? -10.414 14.539 -9.789 1 98.75 74 TYR A C 1
ATOM 566 O O . TYR A 1 74 ? -10.344 13.992 -10.891 1 98.75 74 TYR A O 1
ATOM 574 N N . LEU A 1 75 ? -11.109 15.547 -9.539 1 98.5 75 LEU A N 1
ATOM 575 C CA . LEU A 1 75 ? -11.828 16.281 -10.586 1 98.5 75 LEU A CA 1
ATOM 576 C C . LEU A 1 75 ? -10.945 17.344 -11.203 1 98.5 75 LEU A C 1
ATOM 578 O O . LEU A 1 75 ? -11.062 17.656 -12.391 1 98.5 75 LEU A O 1
ATOM 582 N N . GLU A 1 76 ? -10.109 17.922 -10.383 1 98.19 76 GLU A N 1
ATOM 583 C CA . GLU A 1 76 ? -9.109 18.906 -10.805 1 98.19 76 GLU A CA 1
ATOM 584 C C . GLU A 1 76 ? -7.82 18.766 -9.992 1 98.19 76 GLU A C 1
ATOM 586 O O . GLU A 1 76 ? -7.867 18.578 -8.773 1 98.19 76 GLU A O 1
ATOM 591 N N . PRO A 1 77 ? -6.633 18.984 -10.641 1 98.12 77 PRO A N 1
ATOM 592 C CA . PRO A 1 77 ? -6.496 18.812 -12.086 1 98.12 77 PRO A CA 1
ATOM 593 C C . PRO A 1 77 ? -6.816 17.406 -12.555 1 98.12 77 PRO A C 1
ATOM 595 O O . PRO A 1 77 ? -6.637 16.438 -11.805 1 98.12 77 PRO A O 1
ATOM 598 N N . ARG A 1 78 ? -7.238 17.219 -13.695 1 96.25 78 ARG A N 1
ATOM 599 C CA . ARG A 1 78 ? -7.539 15.906 -14.242 1 96.25 78 ARG A CA 1
ATOM 600 C C . ARG A 1 78 ? -6.262 15.18 -14.641 1 96.25 78 ARG A C 1
ATOM 602 O O . ARG A 1 78 ? -5.305 15.797 -15.109 1 96.25 78 ARG A O 1
ATOM 609 N N . SER A 1 79 ? -6.301 13.953 -14.453 1 97.19 79 SER A N 1
ATOM 610 C CA . SER A 1 79 ? -5.184 13.109 -14.859 1 97.19 79 SER A CA 1
ATOM 611 C C . SER A 1 79 ? -5.238 12.805 -16.359 1 97.19 79 SER A C 1
ATOM 613 O O . SER A 1 79 ? -6.316 12.742 -16.953 1 97.19 79 SER A O 1
ATOM 615 N N . GLU A 1 80 ? -4.066 12.617 -16.906 1 94.44 80 GLU A N 1
ATOM 616 C CA . GLU A 1 80 ? -4.023 11.961 -18.203 1 94.44 80 GLU A CA 1
ATOM 617 C C . GLU A 1 80 ? -4.613 10.555 -18.125 1 94.44 80 GLU A C 1
ATOM 619 O O . GLU A 1 80 ? -4.645 9.945 -17.062 1 94.44 80 GLU A O 1
ATOM 624 N N . PRO A 1 81 ? -5.09 10.055 -19.234 1 94.56 81 PRO A N 1
ATOM 625 C CA . PRO A 1 81 ? -5.637 8.695 -19.219 1 94.56 81 PRO A CA 1
ATOM 626 C C . PRO A 1 81 ? -4.625 7.66 -18.734 1 94.56 81 PRO A C 1
ATOM 628 O O . PRO A 1 81 ? -3.428 7.793 -19 1 94.56 81 PRO A O 1
ATOM 631 N N . GLN A 1 82 ? -5.113 6.777 -18.094 1 91.88 82 GLN A N 1
ATOM 632 C CA . GLN A 1 82 ? -4.285 5.703 -17.547 1 91.88 82 GLN A CA 1
ATOM 633 C C . GLN A 1 82 ? -4.008 4.637 -18.609 1 91.88 82 GLN A C 1
ATOM 635 O O . GLN A 1 82 ? -4.887 4.293 -19.391 1 91.88 82 GLN A O 1
ATOM 640 N N . ASP A 1 83 ? -2.799 4.18 -18.641 1 94.12 83 ASP A N 1
ATOM 641 C CA . ASP A 1 83 ? -2.484 2.973 -19.391 1 94.12 83 ASP A CA 1
ATOM 642 C C . ASP A 1 83 ? -2.928 1.719 -18.656 1 94.12 83 ASP A C 1
ATOM 644 O O . ASP A 1 83 ? -2.342 1.36 -17.625 1 94.12 83 ASP A O 1
ATOM 648 N N . PRO A 1 84 ? -3.963 1.002 -19.156 1 95.81 84 PRO A N 1
ATOM 649 C CA . PRO A 1 84 ? -4.465 -0.173 -18.438 1 9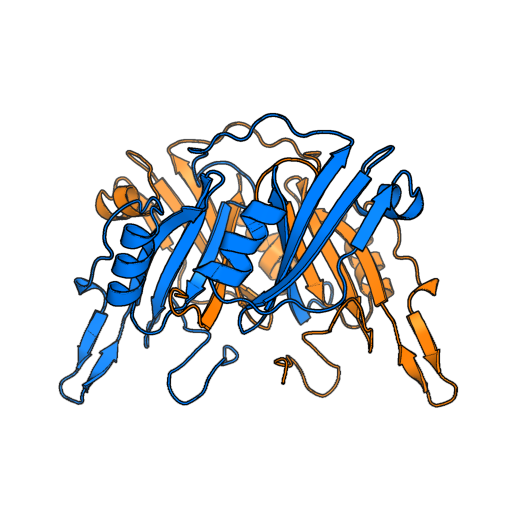5.81 84 PRO A CA 1
ATOM 650 C C . PRO A 1 84 ? -3.477 -1.337 -18.453 1 95.81 84 PRO A C 1
ATOM 652 O O . PRO A 1 84 ? -3.695 -2.342 -17.766 1 95.81 84 PRO A O 1
ATOM 655 N N . ASN A 1 85 ? -2.402 -1.2 -19.234 1 97.06 85 ASN A N 1
ATOM 656 C CA . ASN A 1 85 ? -1.378 -2.236 -19.312 1 97.06 85 ASN A CA 1
ATOM 657 C C . ASN A 1 85 ? -0.046 -1.757 -18.75 1 97.06 85 ASN A C 1
ATOM 659 O O . ASN A 1 85 ? 1.013 -2.27 -19.109 1 97.06 85 ASN A O 1
ATOM 663 N N . ARG A 1 86 ? -0.13 -0.698 -17.969 1 97.06 86 ARG A N 1
ATOM 664 C CA . ARG A 1 86 ? 1.097 -0.214 -17.344 1 97.06 86 ARG A CA 1
ATOM 665 C C . ARG A 1 86 ? 1.869 -1.356 -16.688 1 97.06 86 ARG A C 1
ATOM 667 O O . ARG A 1 86 ? 1.327 -2.082 -15.852 1 97.06 86 ARG A O 1
ATOM 674 N N . GLY A 1 87 ? 3.111 -1.528 -17.062 1 98.38 87 GLY A N 1
ATOM 675 C CA . GLY A 1 87 ? 3.928 -2.602 -16.516 1 98.38 87 GLY A CA 1
ATOM 676 C C . GLY A 1 87 ? 4.367 -2.352 -15.086 1 98.38 87 GLY A C 1
ATOM 677 O O . GLY A 1 87 ? 4.602 -1.207 -14.695 1 98.38 87 GLY A O 1
ATOM 678 N N . VAL A 1 88 ? 4.555 -3.445 -14.359 1 98.75 88 VAL A N 1
ATOM 679 C CA . VAL A 1 88 ? 4.957 -3.334 -12.961 1 98.75 88 VAL A CA 1
ATOM 680 C C . VAL A 1 88 ? 6.441 -2.994 -12.875 1 98.75 88 VAL A C 1
ATOM 682 O O . VAL A 1 88 ? 6.973 -2.777 -11.781 1 98.75 88 VAL A O 1
ATOM 685 N N . ASN A 1 89 ? 7.102 -2.959 -14.039 1 98.69 89 ASN A N 1
ATOM 686 C CA . ASN A 1 89 ? 8.492 -2.521 -14.094 1 98.69 89 ASN A CA 1
ATOM 687 C C . ASN A 1 89 ? 8.602 -0.999 -14.07 1 98.69 89 ASN A C 1
ATOM 689 O O . ASN A 1 89 ? 9.695 -0.454 -13.898 1 98.69 89 ASN A O 1
ATOM 693 N N . ARG A 1 90 ? 7.512 -0.299 -14.297 1 98.25 90 ARG A N 1
ATOM 694 C CA . ARG A 1 90 ? 7.543 1.16 -14.266 1 98.25 90 ARG A CA 1
ATOM 695 C C . ARG A 1 90 ? 7.777 1.68 -12.852 1 98.25 90 ARG A C 1
ATOM 697 O O . ARG A 1 90 ? 7.219 1.148 -11.891 1 98.25 90 ARG A O 1
ATOM 704 N N . TYR A 1 91 ? 8.594 2.73 -12.766 1 98.5 91 TYR A N 1
ATOM 705 C CA . TYR A 1 91 ? 8.977 3.254 -11.461 1 98.5 91 TYR A CA 1
ATOM 706 C C . TYR A 1 91 ? 7.758 3.781 -10.711 1 98.5 91 TYR A C 1
ATOM 708 O O . TYR A 1 91 ? 6.828 4.316 -11.32 1 98.5 91 TYR A O 1
ATOM 716 N N . GLY A 1 92 ? 7.836 3.668 -9.32 1 98.38 92 GLY A N 1
ATOM 717 C CA . GLY A 1 92 ? 6.742 4.09 -8.461 1 98.38 92 GLY A CA 1
ATOM 718 C C . GLY A 1 92 ? 5.98 2.926 -7.855 1 98.38 92 GLY A C 1
ATOM 719 O O . GLY A 1 92 ? 6.441 1.784 -7.898 1 98.38 92 GLY A O 1
ATOM 720 N N . TYR A 1 93 ? 4.879 3.205 -7.238 1 98.75 93 TYR A N 1
ATOM 721 C CA . TYR A 1 93 ? 4.035 2.168 -6.648 1 98.75 93 TYR A CA 1
ATOM 722 C C . TYR A 1 93 ? 3.336 1.354 -7.734 1 98.75 93 TYR A C 1
ATOM 724 O O . TYR A 1 93 ? 2.752 1.919 -8.656 1 98.75 93 TYR A O 1
ATOM 732 N N . THR A 1 94 ? 3.379 -0.011 -7.578 1 98.75 94 THR A N 1
ATOM 733 C CA . THR A 1 94 ? 2.984 -0.816 -8.727 1 98.75 94 THR A CA 1
ATOM 734 C C . THR A 1 94 ? 1.787 -1.698 -8.391 1 98.75 94 THR A C 1
ATOM 736 O O . THR A 1 94 ? 0.986 -2.035 -9.266 1 98.75 94 THR A O 1
ATOM 739 N N . HIS A 1 95 ? 1.734 -2.162 -7.113 1 98.94 95 HIS A N 1
ATOM 740 C CA . HIS A 1 95 ? 0.631 -3.041 -6.742 1 98.94 95 HIS A CA 1
ATOM 741 C C . HIS A 1 95 ? 0.539 -3.201 -5.23 1 98.94 95 HIS A C 1
ATOM 743 O O . HIS A 1 95 ? 1.42 -2.742 -4.5 1 98.94 95 HIS A O 1
ATOM 749 N N . PHE A 1 96 ? -0.538 -3.738 -4.754 1 98.88 96 PHE A N 1
ATOM 750 C CA . PHE A 1 96 ? -0.607 -4.352 -3.436 1 98.88 96 PHE A CA 1
ATOM 751 C C . PHE A 1 96 ? -1.038 -5.809 -3.537 1 98.88 96 PHE A C 1
ATOM 753 O O . PHE A 1 96 ? -1.681 -6.207 -4.512 1 98.88 96 PHE A O 1
ATOM 760 N N . ALA A 1 97 ? -0.624 -6.547 -2.59 1 98.88 97 ALA A N 1
ATOM 761 C CA . ALA A 1 97 ? -0.934 -7.973 -2.555 1 98.88 97 ALA A CA 1
ATOM 762 C C . ALA A 1 97 ? -1.974 -8.281 -1.48 1 98.88 97 ALA A C 1
ATOM 764 O O . ALA A 1 97 ? -1.806 -7.906 -0.318 1 98.88 97 ALA A O 1
ATOM 765 N N . VAL A 1 98 ? -2.941 -8.961 -1.902 1 98.81 98 VAL A N 1
ATOM 766 C CA . VAL A 1 98 ? -4.027 -9.359 -1.012 1 98.81 98 VAL A CA 1
ATOM 767 C C . VAL A 1 98 ? -3.885 -10.828 -0.641 1 98.81 98 VAL A C 1
ATOM 769 O O . VAL A 1 98 ? -3.834 -11.695 -1.519 1 98.81 98 VAL A O 1
ATOM 772 N N . GLN A 1 99 ? -3.812 -11.047 0.621 1 98.38 99 GLN A N 1
ATOM 773 C CA . GLN A 1 99 ? -3.803 -12.438 1.068 1 98.38 99 GLN A CA 1
ATOM 774 C C . GLN A 1 99 ? -5.215 -13.008 1.121 1 98.38 99 GLN A C 1
ATOM 776 O O . GLN A 1 99 ? -6.137 -12.359 1.618 1 98.38 99 GLN A O 1
ATOM 781 N N . VAL A 1 100 ? -5.371 -14.172 0.591 1 98.56 100 VAL A N 1
ATOM 782 C CA . VAL A 1 100 ? -6.648 -14.875 0.591 1 98.56 100 VAL A CA 1
ATOM 783 C C . VAL A 1 100 ? -6.48 -16.25 1.229 1 98.56 100 VAL A C 1
ATOM 785 O O . VAL A 1 100 ? -5.359 -16.75 1.365 1 98.56 100 VAL A O 1
ATOM 788 N N . GLU A 1 101 ? -7.574 -16.828 1.617 1 96.69 101 GLU A N 1
ATOM 789 C CA . GLU A 1 101 ? -7.531 -18.156 2.236 1 96.69 101 GLU A CA 1
ATOM 790 C C . GLU A 1 101 ? -7.387 -19.25 1.187 1 96.69 101 GLU A C 1
ATOM 792 O O . GLU A 1 101 ? -6.637 -20.203 1.38 1 96.69 101 GLU A O 1
ATOM 797 N N . ASP A 1 102 ? -8.117 -19.141 0.1 1 97.31 102 ASP A N 1
ATOM 798 C CA . ASP A 1 102 ? -8.172 -20.094 -0.999 1 97.31 102 ASP A CA 1
ATOM 799 C C . ASP A 1 102 ? -7.992 -19.391 -2.346 1 97.31 102 ASP A C 1
ATOM 801 O O . ASP A 1 102 ? -8.953 -18.875 -2.914 1 97.31 102 ASP A O 1
ATOM 805 N N . ILE A 1 103 ? -6.77 -19.547 -2.887 1 98.62 103 ILE A N 1
ATOM 806 C CA . ILE A 1 103 ? -6.438 -18.734 -4.055 1 98.62 103 ILE A CA 1
ATOM 807 C C . ILE A 1 103 ? -7.145 -19.297 -5.289 1 98.62 103 ILE A C 1
ATOM 809 O O . ILE A 1 103 ? -7.5 -18.547 -6.203 1 98.62 103 ILE A O 1
ATOM 813 N N . GLN A 1 104 ? -7.352 -20.531 -5.348 1 98.19 104 GLN A N 1
ATOM 814 C CA . GLN A 1 104 ? -8.062 -21.109 -6.488 1 98.19 104 GLN A CA 1
ATOM 815 C C . GLN A 1 104 ? -9.5 -20.609 -6.543 1 98.19 104 GLN A C 1
ATOM 817 O O . GLN A 1 104 ? -9.984 -20.203 -7.605 1 98.19 104 GLN A O 1
ATOM 822 N N . ALA A 1 105 ? -10.172 -20.656 -5.438 1 98.12 105 ALA A N 1
ATOM 823 C CA . ALA A 1 105 ? -11.531 -20.125 -5.367 1 98.12 105 ALA A CA 1
ATOM 824 C C . ALA A 1 105 ? -11.555 -18.641 -5.703 1 98.12 105 ALA A C 1
ATOM 826 O O . ALA A 1 105 ? -12.453 -18.172 -6.41 1 98.12 105 ALA A O 1
ATOM 827 N N . CYS A 1 106 ? -10.602 -17.953 -5.172 1 98.56 106 CYS A N 1
ATOM 828 C CA . CYS A 1 106 ? -10.477 -16.531 -5.461 1 98.56 106 CYS A CA 1
ATOM 829 C C . CYS A 1 106 ? -10.32 -16.281 -6.957 1 98.56 106 CYS A C 1
ATOM 831 O O . CYS A 1 106 ? -11.008 -15.438 -7.531 1 98.56 106 CYS A O 1
ATOM 833 N N . TYR A 1 107 ? -9.445 -17.016 -7.547 1 98.56 107 TYR A N 1
ATOM 834 C CA . TYR A 1 107 ? -9.188 -16.922 -8.984 1 98.56 107 TYR A CA 1
ATOM 835 C C . TYR A 1 107 ? -10.469 -17.141 -9.773 1 98.56 107 TYR A C 1
ATOM 837 O O . TYR A 1 107 ? -10.789 -16.344 -10.672 1 98.56 107 TYR A O 1
ATOM 845 N N . GLU A 1 108 ? -11.188 -18.109 -9.438 1 98.19 108 GLU A N 1
ATOM 846 C CA . GLU A 1 108 ? -12.422 -18.422 -10.141 1 98.19 108 GLU A CA 1
ATOM 847 C C . GLU A 1 108 ? -13.445 -17.297 -10.008 1 98.19 108 GLU A C 1
ATOM 849 O O . GLU A 1 108 ? -14.133 -16.953 -10.969 1 98.19 108 GLU A O 1
ATOM 854 N N . ARG A 1 109 ? -13.523 -16.75 -8.883 1 97.81 109 ARG A N 1
ATOM 855 C CA . ARG A 1 109 ? -14.445 -15.641 -8.656 1 97.81 109 ARG A CA 1
ATOM 856 C C . ARG A 1 109 ? -14.023 -14.406 -9.438 1 97.81 109 ARG A C 1
ATOM 858 O O . ARG A 1 109 ? -14.867 -13.672 -9.953 1 97.81 109 ARG A O 1
ATOM 865 N N . LEU A 1 110 ? -12.727 -14.156 -9.445 1 98.12 110 LEU A N 1
ATOM 866 C CA . LEU A 1 110 ? -12.219 -13.008 -10.195 1 98.12 110 LEU A CA 1
ATOM 867 C C . LEU A 1 110 ? -12.523 -13.148 -11.68 1 98.12 110 LEU A C 1
ATOM 869 O O . LEU A 1 110 ? -12.977 -12.203 -12.32 1 98.12 110 LEU A O 1
ATOM 873 N N . VAL A 1 111 ? -12.25 -14.305 -12.172 1 97.81 111 VAL A N 1
ATOM 874 C CA . VAL A 1 111 ? -12.508 -14.57 -13.586 1 97.81 111 VAL A CA 1
ATOM 875 C C . VAL A 1 111 ? -14 -14.414 -13.875 1 97.81 111 VAL A C 1
ATOM 877 O O . VAL A 1 111 ? -14.383 -13.789 -14.867 1 97.81 111 VAL A O 1
ATOM 880 N N . ALA A 1 112 ? -14.844 -14.914 -13.031 1 96.94 112 ALA A N 1
ATOM 881 C CA . ALA A 1 112 ? -16.297 -14.812 -13.195 1 96.94 112 ALA A CA 1
ATOM 882 C C . ALA A 1 112 ? -16.75 -13.359 -13.172 1 96.94 112 ALA A C 1
ATOM 884 O O . ALA A 1 112 ? -17.734 -13 -13.812 1 96.94 112 ALA A O 1
ATOM 885 N N . ALA A 1 113 ? -16.031 -12.562 -12.453 1 96.38 113 ALA A N 1
ATOM 886 C CA . ALA A 1 113 ? -16.375 -11.148 -12.32 1 96.38 113 ALA A CA 1
ATOM 887 C C . ALA A 1 113 ? -15.797 -10.328 -13.477 1 96.38 113 ALA A C 1
ATOM 889 O O . ALA A 1 113 ? -15.961 -9.109 -13.516 1 96.38 113 ALA A O 1
ATOM 890 N N . GLY A 1 114 ? -15.031 -10.945 -14.336 1 96.69 114 GLY A N 1
ATOM 891 C CA . GLY A 1 114 ? -14.484 -10.266 -15.5 1 96.69 114 GLY A CA 1
ATOM 892 C C . GLY A 1 114 ? -13.141 -9.609 -15.242 1 96.69 114 GLY A C 1
ATOM 893 O O . GLY A 1 114 ? -12.703 -8.758 -16.016 1 96.69 114 GLY A O 1
ATOM 894 N N . ILE A 1 115 ? -12.539 -9.953 -14.164 1 98.19 115 ILE A N 1
ATOM 895 C CA . ILE A 1 115 ? -11.227 -9.414 -13.828 1 98.19 115 ILE A CA 1
ATOM 896 C C . ILE A 1 115 ? -10.156 -10.07 -14.695 1 98.19 115 ILE A C 1
ATOM 898 O O . ILE A 1 115 ? -10.172 -11.289 -14.891 1 98.19 115 ILE A O 1
ATOM 902 N N . ARG A 1 116 ? -9.281 -9.234 -15.203 1 98.25 116 ARG A N 1
ATOM 903 C CA . ARG A 1 116 ? -8.125 -9.758 -15.93 1 98.25 116 ARG A CA 1
ATOM 904 C C . ARG A 1 116 ? -7.098 -10.344 -14.969 1 98.25 116 ARG A C 1
ATOM 906 O O . ARG A 1 116 ? -6.617 -9.648 -14.07 1 98.25 116 ARG A O 1
ATOM 913 N N . VAL A 1 117 ? -6.809 -11.578 -15.188 1 98.75 117 VAL A N 1
ATOM 914 C CA . VAL A 1 117 ? -5.77 -12.266 -14.43 1 98.75 117 VAL A CA 1
ATOM 915 C C . VAL A 1 117 ? -4.602 -12.617 -15.344 1 98.75 117 VAL A C 1
ATOM 917 O O . VAL A 1 117 ? -4.809 -13.102 -16.469 1 98.75 117 VAL A O 1
ATOM 920 N N . HIS A 1 118 ? -3.398 -12.328 -14.906 1 98.81 118 HIS A N 1
ATOM 921 C CA . HIS A 1 118 ? -2.242 -12.492 -15.781 1 98.81 118 HIS A CA 1
ATOM 922 C C . HIS A 1 118 ? -2.039 -13.953 -16.156 1 98.81 118 HIS A C 1
ATOM 924 O O . HIS A 1 118 ? -1.79 -14.266 -17.328 1 98.81 118 HIS A O 1
ATOM 930 N N . THR A 1 119 ? -2.08 -14.836 -15.156 1 98.75 119 THR A N 1
ATOM 931 C CA . THR A 1 119 ? -1.974 -16.281 -15.328 1 98.75 119 THR A CA 1
ATOM 932 C C . THR A 1 119 ? -2.617 -17.016 -14.156 1 98.75 119 THR A C 1
ATOM 934 O O . THR A 1 119 ? -2.686 -16.484 -13.047 1 98.75 119 THR A O 1
ATOM 937 N N . PRO A 1 120 ? -3.207 -18.172 -14.398 1 98.56 120 PRO A N 1
ATOM 938 C CA . PRO A 1 120 ? -3.717 -18.938 -13.25 1 98.56 120 PRO A CA 1
ATOM 939 C C . PRO A 1 120 ? -2.652 -19.172 -12.18 1 98.56 120 PRO A C 1
ATOM 941 O O . PRO A 1 120 ? -1.478 -19.359 -12.508 1 98.56 120 PRO A O 1
ATOM 944 N N . PRO A 1 121 ? -3.072 -19.109 -10.93 1 98.56 121 PRO A N 1
ATOM 945 C CA . PRO A 1 121 ? -2.064 -19.391 -9.906 1 98.56 121 PRO A CA 1
ATOM 946 C C . PRO A 1 121 ? -1.453 -20.781 -10.039 1 98.56 121 PRO A C 1
ATOM 948 O O . PRO A 1 121 ? -2.156 -21.734 -10.383 1 98.56 121 PRO A O 1
ATOM 951 N N . ALA A 1 122 ? -0.175 -20.844 -9.805 1 97.44 122 ALA A N 1
ATOM 952 C CA . ALA A 1 122 ? 0.52 -22.125 -9.805 1 97.44 122 ALA A CA 1
ATOM 953 C C . ALA A 1 122 ? 0.383 -22.812 -8.453 1 97.44 122 ALA A C 1
ATOM 955 O O . ALA A 1 122 ? 1.067 -22.453 -7.492 1 97.44 122 ALA A O 1
ATOM 956 N N . MET A 1 123 ? -0.306 -23.859 -8.406 1 96.81 123 MET A N 1
ATOM 957 C CA . MET A 1 123 ? -0.646 -24.5 -7.137 1 96.81 123 MET A CA 1
ATOM 958 C C . MET A 1 123 ? 0.505 -25.359 -6.637 1 96.81 123 MET A C 1
ATOM 960 O O . MET A 1 123 ? 0.511 -25.781 -5.48 1 96.81 123 MET A O 1
ATOM 964 N N . GLU A 1 124 ? 1.436 -25.594 -7.48 1 95.81 124 GLU A N 1
ATOM 965 C CA . GLU A 1 124 ? 2.582 -26.406 -7.105 1 95.81 124 GLU A CA 1
ATOM 966 C C . GLU A 1 124 ? 3.418 -25.734 -6.023 1 95.81 124 GLU A C 1
ATOM 968 O O . GLU A 1 124 ? 4.246 -26.375 -5.375 1 95.81 124 GLU A O 1
ATOM 973 N N . GLY A 1 125 ? 3.217 -24.406 -5.855 1 95.62 125 GLY A N 1
ATOM 974 C CA . GLY A 1 125 ? 3.93 -23.672 -4.812 1 95.62 125 GLY A CA 1
ATOM 975 C C . GLY A 1 125 ? 3.42 -23.984 -3.418 1 95.62 125 GLY A C 1
ATOM 976 O O . GLY A 1 125 ? 4.062 -23.641 -2.426 1 95.62 125 GLY A O 1
ATOM 977 N N . ILE A 1 126 ? 2.336 -24.594 -3.346 1 97.06 126 ILE A N 1
ATOM 978 C CA . ILE A 1 126 ? 1.762 -25 -2.064 1 97.06 126 ILE A CA 1
ATOM 979 C C . ILE A 1 126 ? 1.87 -26.5 -1.896 1 97.06 126 ILE A C 1
ATOM 981 O O . ILE A 1 126 ? 1.423 -27.266 -2.758 1 97.06 126 ILE A O 1
ATOM 985 N N . THR A 1 127 ? 2.467 -26.906 -0.822 1 96.5 127 THR A N 1
ATOM 986 C CA . THR A 1 127 ? 2.617 -28.328 -0.514 1 96.5 127 THR A CA 1
ATOM 987 C C . THR A 1 127 ? 1.854 -28.688 0.757 1 96.5 127 THR A C 1
ATOM 989 O O . THR A 1 127 ? 1.897 -27.953 1.745 1 96.5 127 THR A O 1
ATOM 992 N N . THR A 1 128 ? 1.153 -29.797 0.67 1 94.94 128 THR A N 1
ATOM 993 C CA . THR A 1 128 ? 0.49 -30.328 1.856 1 94.94 128 THR A CA 1
ATOM 994 C C . THR A 1 128 ? 1.33 -31.422 2.502 1 94.94 128 THR A C 1
ATOM 996 O O . THR A 1 128 ? 1.673 -32.406 1.853 1 94.94 128 THR A O 1
ATOM 999 N N . LEU A 1 129 ? 1.637 -31.219 3.674 1 95 129 LEU A N 1
ATOM 1000 C CA . LEU A 1 129 ? 2.441 -32.156 4.426 1 95 129 LEU A CA 1
ATOM 1001 C C . LEU A 1 129 ? 1.592 -33.344 4.887 1 95 129 LEU A C 1
ATOM 1003 O O . LEU A 1 129 ? 0.36 -33.281 4.867 1 95 129 LEU A O 1
ATOM 1007 N N . PRO A 1 130 ? 2.248 -34.438 5.234 1 95.81 130 PRO A N 1
ATOM 1008 C CA . PRO A 1 130 ? 1.513 -35.656 5.633 1 95.81 130 PRO A CA 1
ATOM 1009 C C . PRO A 1 130 ? 0.536 -35.406 6.777 1 95.81 130 PRO A C 1
ATOM 1011 O O . PRO A 1 130 ? -0.507 -36.031 6.863 1 95.81 130 PRO A O 1
ATOM 1014 N N . ASP A 1 131 ? 0.786 -34.375 7.59 1 94.5 131 ASP A N 1
ATOM 1015 C CA . ASP A 1 131 ? -0.071 -34.062 8.734 1 94.5 131 ASP A CA 1
ATOM 1016 C C . ASP A 1 131 ? -1.182 -33.094 8.352 1 94.5 131 ASP A C 1
ATOM 1018 O O . ASP A 1 131 ? -1.963 -32.688 9.203 1 94.5 131 ASP A O 1
ATOM 1022 N N . GLY A 1 132 ? -1.179 -32.719 7.121 1 92.44 132 GLY A N 1
ATOM 1023 C CA . GLY A 1 132 ? -2.25 -31.859 6.633 1 92.44 132 GLY A CA 1
ATOM 1024 C C . GLY A 1 132 ? -1.863 -30.391 6.578 1 92.44 132 GLY A C 1
ATOM 1025 O O . GLY A 1 132 ? -2.564 -29.578 5.965 1 92.44 132 GLY A O 1
ATOM 1026 N N . ARG A 1 133 ? -0.815 -30.188 7.344 1 92.25 133 ARG A N 1
ATOM 1027 C CA . ARG A 1 133 ? -0.347 -28.797 7.297 1 92.25 133 ARG A CA 1
ATOM 1028 C C . ARG A 1 133 ? 0.184 -28.453 5.914 1 92.25 133 ARG A C 1
ATOM 1030 O O . ARG A 1 133 ? 0.781 -29.297 5.238 1 92.25 133 ARG A O 1
ATOM 1037 N N . LYS A 1 134 ? -0.144 -27.172 5.496 1 94.94 134 LYS A N 1
ATOM 1038 C CA . LYS A 1 134 ? 0.345 -26.703 4.203 1 94.94 134 LYS A CA 1
ATOM 1039 C C . LYS A 1 134 ? 1.579 -25.828 4.367 1 94.94 134 LYS A C 1
ATOM 1041 O O . LYS A 1 134 ? 1.756 -25.172 5.402 1 94.94 134 LYS A O 1
ATOM 1046 N N . THR A 1 135 ? 2.484 -25.812 3.387 1 96.25 135 THR A N 1
ATOM 1047 C CA . THR A 1 135 ? 3.648 -24.938 3.311 1 96.25 135 THR A CA 1
ATOM 1048 C C . THR A 1 135 ? 3.756 -24.297 1.929 1 96.25 135 THR A C 1
ATOM 1050 O O . THR A 1 135 ? 3.133 -24.766 0.974 1 96.25 135 THR A O 1
ATOM 1053 N N . GLY A 1 136 ? 4.449 -23.125 1.942 1 97 136 GLY A N 1
ATOM 1054 C CA . GLY A 1 136 ? 4.648 -22.453 0.671 1 97 136 GLY A CA 1
ATOM 1055 C C . GLY A 1 136 ? 3.572 -21.422 0.366 1 97 136 GLY A C 1
ATOM 1056 O O . GLY A 1 136 ? 2.871 -20.969 1.27 1 97 136 GLY A O 1
ATOM 1057 N N . TYR A 1 137 ? 3.498 -21.031 -0.925 1 97.62 137 TYR A N 1
ATOM 1058 C CA . TYR A 1 137 ? 2.518 -20.047 -1.348 1 97.62 137 TYR A CA 1
ATOM 1059 C C . TYR A 1 137 ? 2.252 -20.141 -2.844 1 97.62 137 TYR A C 1
ATOM 1061 O O . TYR A 1 137 ? 3.025 -20.766 -3.58 1 97.62 137 TYR A O 1
ATOM 1069 N N . ALA A 1 138 ? 1.187 -19.625 -3.24 1 98.25 138 ALA A N 1
ATOM 1070 C CA . ALA A 1 138 ? 0.825 -19.391 -4.633 1 98.25 138 ALA A CA 1
ATOM 1071 C C . ALA A 1 138 ? 0.33 -17.953 -4.824 1 98.25 138 ALA A C 1
ATOM 1073 O O . ALA A 1 138 ? -0.302 -17.391 -3.93 1 98.25 138 ALA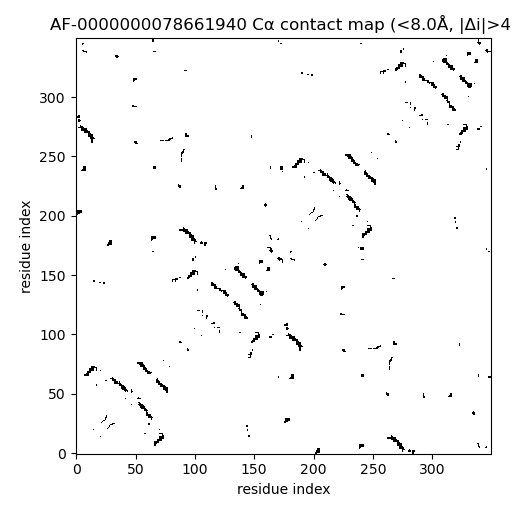 A O 1
ATOM 1074 N N . ALA A 1 139 ? 0.639 -17.422 -5.961 1 98.69 139 ALA A N 1
ATOM 1075 C CA . ALA A 1 139 ? 0.296 -16.031 -6.227 1 98.69 139 ALA A CA 1
ATOM 1076 C C . ALA A 1 139 ? 0.085 -15.781 -7.719 1 98.69 139 ALA A C 1
ATOM 1078 O O . ALA A 1 139 ? 0.542 -16.562 -8.547 1 98.69 139 ALA A O 1
ATOM 1079 N N . THR A 1 140 ? -0.579 -14.773 -8.07 1 98.81 140 THR A N 1
ATOM 1080 C CA . THR A 1 140 ? -0.677 -14.258 -9.43 1 98.81 140 THR A CA 1
ATOM 1081 C C . THR A 1 140 ? -1.115 -12.797 -9.422 1 98.81 140 THR A C 1
ATOM 1083 O O . THR A 1 140 ? -1.713 -12.32 -8.453 1 98.81 140 THR A O 1
ATOM 1086 N N . TYR A 1 141 ? -0.747 -12.117 -10.461 1 98.94 141 TYR A N 1
ATOM 1087 C CA . TYR A 1 141 ? -1.145 -10.719 -10.625 1 98.94 141 TYR A CA 1
ATOM 1088 C C . TYR A 1 141 ? -2.443 -10.617 -11.414 1 98.94 141 TYR A C 1
ATOM 1090 O O . TYR A 1 141 ? -2.705 -11.43 -12.305 1 98.94 141 TYR A O 1
ATOM 1098 N N . CYS A 1 142 ? -3.203 -9.633 -11.062 1 98.81 142 CYS A N 1
ATOM 1099 C CA . CYS A 1 142 ? -4.461 -9.266 -11.703 1 98.81 142 CYS A CA 1
ATOM 1100 C C . CYS A 1 142 ? -4.504 -7.773 -12.008 1 98.81 142 CYS A C 1
ATOM 1102 O O . CYS A 1 142 ? -3.613 -7.027 -11.594 1 98.81 142 CYS A O 1
ATOM 1104 N N . ARG A 1 143 ? -5.496 -7.395 -12.734 1 98.81 143 ARG A N 1
ATOM 1105 C CA . ARG A 1 143 ? -5.758 -5.984 -13.016 1 98.81 143 ARG A CA 1
ATOM 1106 C C . ARG A 1 143 ? -7.152 -5.586 -12.539 1 98.81 143 ARG A C 1
ATOM 1108 O O . ARG A 1 143 ? -8.141 -6.246 -12.867 1 98.81 143 ARG A O 1
ATOM 1115 N N . ASP A 1 144 ? -7.18 -4.488 -11.727 1 98.31 144 ASP A N 1
ATOM 1116 C CA . ASP A 1 144 ? -8.5 -4.023 -11.312 1 98.31 144 ASP A CA 1
ATOM 1117 C C . ASP A 1 144 ? -9.273 -3.439 -12.5 1 98.31 144 ASP A C 1
ATOM 1119 O O . ASP A 1 144 ? -8.844 -3.568 -13.648 1 98.31 144 ASP A O 1
ATOM 1123 N N . PHE A 1 145 ? -10.445 -2.805 -12.305 1 97.5 145 PHE A N 1
ATOM 1124 C CA . PHE A 1 145 ? -11.32 -2.328 -13.367 1 97.5 145 PHE A CA 1
ATOM 1125 C C . PHE A 1 145 ? -10.641 -1.228 -14.172 1 97.5 145 PHE A C 1
ATOM 1127 O O . PHE A 1 145 ? -11.094 -0.884 -15.266 1 97.5 145 PHE A O 1
ATOM 1134 N N . PHE A 1 146 ? -9.555 -0.603 -13.648 1 97.88 146 PHE A N 1
ATOM 1135 C CA . PHE A 1 146 ? -8.891 0.537 -14.266 1 97.88 146 PHE A CA 1
ATOM 1136 C C . PHE A 1 146 ? -7.551 0.121 -14.867 1 97.88 146 PHE A C 1
ATOM 1138 O O . PHE A 1 146 ? -6.867 0.934 -15.492 1 97.88 146 PHE A O 1
ATOM 1145 N N . GLY A 1 147 ? -7.172 -1.129 -14.625 1 98.25 147 GLY A N 1
ATOM 1146 C CA . GLY A 1 147 ? -5.906 -1.617 -15.141 1 98.25 147 GLY A CA 1
ATOM 1147 C C . GLY A 1 147 ? -4.797 -1.609 -14.109 1 98.25 147 GLY A C 1
ATOM 1148 O O . GLY A 1 147 ? -3.67 -2.021 -14.398 1 98.25 147 GLY A O 1
ATOM 1149 N N . ASN A 1 148 ? -5.055 -1.142 -12.953 1 98.69 148 ASN A N 1
ATOM 1150 C CA . ASN A 1 148 ? -4.047 -1.219 -11.898 1 98.69 148 ASN A CA 1
ATOM 1151 C C . ASN A 1 148 ? -3.742 -2.666 -11.516 1 98.69 148 ASN A C 1
ATOM 1153 O O . ASN A 1 148 ? -4.66 -3.465 -11.32 1 98.69 148 ASN A O 1
ATOM 1157 N N . ALA A 1 149 ? -2.504 -2.98 -11.414 1 98.88 149 ALA A N 1
ATOM 1158 C CA . ALA A 1 149 ? -2.115 -4.324 -10.984 1 98.88 149 ALA A CA 1
ATOM 1159 C C . ALA A 1 149 ? -2.426 -4.539 -9.508 1 98.88 149 ALA A C 1
ATOM 1161 O O . ALA A 1 149 ? -2.273 -3.623 -8.695 1 98.88 149 ALA A O 1
ATOM 1162 N N . PHE A 1 150 ? -2.871 -5.66 -9.141 1 98.94 150 PHE A N 1
ATOM 1163 C CA . PHE A 1 150 ? -2.895 -6.168 -7.773 1 98.94 150 PHE A CA 1
ATOM 1164 C C . PHE A 1 150 ? -2.594 -7.66 -7.746 1 98.94 150 PHE A C 1
ATOM 1166 O O . PHE A 1 150 ? -2.684 -8.336 -8.773 1 98.94 150 PHE A O 1
ATOM 1173 N N . GLU A 1 151 ? -2.168 -8.125 -6.617 1 98.94 151 GLU A N 1
ATOM 1174 C CA . GLU A 1 151 ? -1.741 -9.508 -6.449 1 98.94 151 GLU A CA 1
ATOM 1175 C C . GLU A 1 151 ? -2.648 -10.25 -5.473 1 98.94 151 GLU A C 1
ATOM 1177 O O . GLU A 1 151 ? -3.074 -9.688 -4.461 1 98.94 151 GLU A O 1
ATOM 1182 N N . ILE A 1 152 ? -3.033 -11.477 -5.781 1 98.94 152 ILE A N 1
ATOM 1183 C CA . ILE A 1 152 ? -3.656 -12.367 -4.809 1 98.94 152 ILE A CA 1
ATOM 1184 C C . ILE A 1 152 ? -2.672 -13.469 -4.414 1 98.94 152 ILE A C 1
ATOM 1186 O O . ILE A 1 152 ? -1.904 -13.953 -5.25 1 98.94 152 ILE A O 1
ATOM 1190 N N . MET A 1 153 ? -2.699 -13.781 -3.111 1 98.75 153 MET A N 1
ATOM 1191 C CA . MET A 1 153 ? -1.755 -14.773 -2.605 1 98.75 153 MET A CA 1
ATOM 1192 C C . MET A 1 153 ? -2.41 -15.664 -1.556 1 98.75 153 MET A C 1
ATOM 1194 O O . MET A 1 153 ? -3.09 -15.172 -0.653 1 98.75 153 MET A O 1
ATOM 1198 N N . GLU A 1 154 ? -2.279 -16.906 -1.694 1 98.62 154 GLU A N 1
ATOM 1199 C CA . GLU A 1 154 ? -2.424 -17.828 -0.577 1 98.62 154 GLU A CA 1
ATOM 1200 C C . GLU A 1 154 ? -1.069 -18.172 0.034 1 98.62 154 GLU A C 1
ATOM 1202 O O . GLU A 1 154 ? -0.171 -18.641 -0.663 1 98.62 154 GLU A O 1
ATOM 1207 N N . ILE A 1 155 ? -0.93 -17.906 1.321 1 97.5 155 ILE A N 1
ATOM 1208 C CA . ILE A 1 155 ? 0.389 -18.016 1.935 1 97.5 155 ILE A CA 1
ATOM 1209 C C . ILE A 1 155 ? 0.314 -18.922 3.16 1 97.5 155 ILE A C 1
ATOM 1211 O O . ILE A 1 155 ? -0.524 -18.719 4.043 1 97.5 155 ILE A O 1
ATOM 1215 N N . HIS A 1 156 ? 1.131 -19.828 3.178 1 96.12 156 HIS A N 1
ATOM 1216 C CA . HIS A 1 156 ? 1.372 -20.688 4.332 1 96.12 156 HIS A CA 1
ATOM 1217 C C . HIS A 1 156 ? 2.797 -20.531 4.848 1 96.12 156 HIS A C 1
ATOM 1219 O O . HIS A 1 156 ? 3.457 -19.531 4.566 1 96.12 156 HIS A O 1
ATOM 1225 N N . ASP A 1 157 ? 3.227 -21.359 5.727 1 89.12 157 ASP A N 1
ATOM 1226 C CA . ASP A 1 157 ? 4.594 -21.219 6.215 1 89.12 157 ASP A CA 1
ATOM 1227 C C . ASP A 1 157 ? 5.59 -21.188 5.059 1 89.12 157 ASP A C 1
ATOM 1229 O O . ASP A 1 157 ? 5.586 -22.094 4.211 1 89.12 157 ASP A O 1
ATOM 1233 N N . ASP A 1 158 ? 6.258 -20.125 4.984 1 90.62 158 ASP A N 1
ATOM 1234 C CA . ASP A 1 158 ? 7.238 -19.938 3.922 1 90.62 158 ASP A CA 1
ATOM 1235 C C . ASP A 1 158 ? 8.352 -18.984 4.367 1 90.62 158 ASP A C 1
ATOM 1237 O O . ASP A 1 158 ? 8.094 -18 5.055 1 90.62 158 ASP A O 1
ATOM 1241 N N . GLU A 1 159 ? 9.547 -19.281 3.941 1 85.62 159 GLU A N 1
ATOM 1242 C CA . GLU A 1 159 ? 10.688 -18.516 4.406 1 85.62 159 GLU A CA 1
ATOM 1243 C C . GLU A 1 159 ? 10.797 -17.188 3.652 1 85.62 159 GLU A C 1
ATOM 1245 O O . GLU A 1 159 ? 11.352 -16.219 4.172 1 85.62 159 GLU A O 1
ATOM 1250 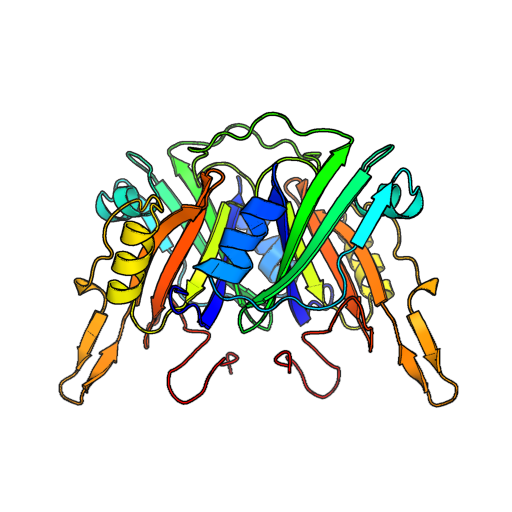N N . GLN A 1 160 ? 10.281 -17.156 2.439 1 85.12 160 GLN A N 1
ATOM 1251 C CA . GLN A 1 160 ? 10.422 -15.984 1.578 1 85.12 160 GLN A CA 1
ATOM 1252 C C . GLN A 1 160 ? 9.266 -15.008 1.793 1 85.12 160 GLN A C 1
ATOM 1254 O O . GLN A 1 160 ? 9.477 -13.797 1.86 1 85.12 160 GLN A O 1
ATOM 1259 N N . ILE A 1 161 ? 8.094 -15.547 1.882 1 92.19 161 ILE A N 1
ATOM 1260 C CA . ILE A 1 161 ? 6.855 -14.781 1.984 1 92.19 161 ILE A CA 1
ATOM 1261 C C . ILE A 1 161 ? 6.117 -15.156 3.268 1 92.19 161 ILE A C 1
ATOM 1263 O O . ILE A 1 161 ? 5.648 -16.297 3.408 1 92.19 161 ILE A O 1
ATOM 1267 N N . ARG A 1 162 ? 5.969 -14.172 4.082 1 93.94 162 ARG A N 1
ATOM 1268 C CA . ARG A 1 162 ? 5.32 -14.445 5.359 1 93.94 162 ARG A CA 1
ATOM 1269 C C . ARG A 1 162 ? 3.869 -13.977 5.352 1 93.94 162 ARG A C 1
ATOM 1271 O O . ARG A 1 162 ? 3.557 -12.914 4.809 1 93.94 162 ARG A O 1
ATOM 1278 N N . PRO A 1 163 ? 3.027 -14.812 5.906 1 95.5 163 PRO A N 1
ATOM 1279 C CA . PRO A 1 163 ? 1.618 -14.414 5.945 1 95.5 163 PRO A CA 1
ATOM 1280 C C . PRO A 1 163 ? 1.352 -13.289 6.941 1 95.5 163 PRO A C 1
ATOM 1282 O O . PRO A 1 163 ? 2.111 -13.117 7.898 1 95.5 163 PRO A O 1
ATOM 1285 N N . VAL A 1 164 ? 0.299 -12.562 6.703 1 96 164 VAL A N 1
ATOM 1286 C CA . VAL A 1 164 ? -0.178 -11.555 7.648 1 96 164 VAL A CA 1
ATOM 1287 C C . VAL A 1 164 ? -1.576 -11.922 8.133 1 96 164 VAL A C 1
ATOM 1289 O O . VAL A 1 164 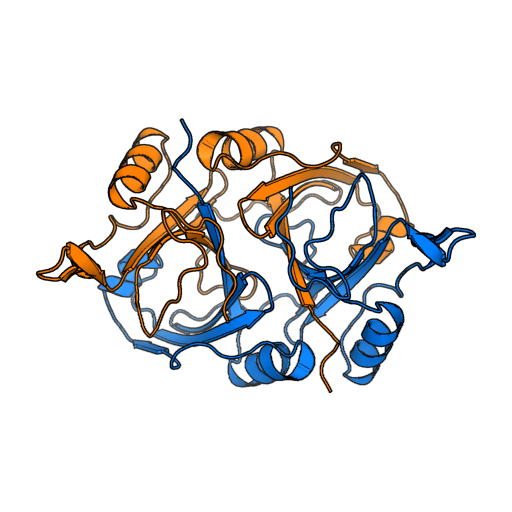? -2.248 -11.117 8.781 1 96 164 VAL A O 1
ATOM 1292 N N . TRP A 1 165 ? -2.033 -13.07 7.77 1 95.38 165 TRP A N 1
ATOM 1293 C CA . TRP A 1 165 ? -3.316 -13.625 8.18 1 95.38 165 TRP A CA 1
ATOM 1294 C C . TRP A 1 165 ? -3.256 -15.148 8.25 1 95.38 165 TRP A C 1
ATOM 1296 O O . TRP A 1 165 ? -2.557 -15.781 7.457 1 95.38 165 TRP A O 1
ATOM 1306 N N . ARG A 1 166 ? -3.986 -15.734 9.172 1 94.31 166 ARG A N 1
ATOM 1307 C CA . ARG A 1 166 ? -4.082 -17.188 9.297 1 94.31 166 ARG A CA 1
ATOM 1308 C C . ARG A 1 166 ? -5.5 -17.609 9.656 1 94.31 166 ARG A C 1
ATOM 1310 O O . ARG A 1 166 ? -6.141 -17 10.508 1 94.31 166 ARG A O 1
ATOM 1317 N N . ALA A 1 167 ? -5.898 -18.672 9 1 92.19 167 ALA A N 1
ATOM 1318 C CA . ALA A 1 167 ? -7.203 -19.234 9.344 1 92.19 167 ALA A CA 1
ATOM 1319 C C . ALA A 1 167 ? -7.289 -19.562 10.836 1 92.19 167 ALA A C 1
ATOM 1321 O O . ALA A 1 167 ? -6.379 -20.172 11.398 1 92.19 167 ALA A O 1
ATOM 1322 N N . GLY A 1 168 ? -8.375 -19.141 11.422 1 91.69 168 GLY A N 1
ATOM 1323 C CA . GLY A 1 168 ? -8.578 -19.391 12.836 1 91.69 168 GLY A CA 1
ATOM 1324 C C . GLY A 1 168 ? -7.98 -18.328 13.727 1 91.69 168 GLY A C 1
ATOM 1325 O O . GLY A 1 168 ? -8.375 -18.188 14.891 1 91.69 168 GLY A O 1
ATOM 1326 N N . GLU A 1 169 ? -6.996 -17.5 13.266 1 91.94 169 GLU A N 1
ATOM 1327 C CA . GLU A 1 169 ? -6.316 -16.484 14.062 1 91.94 169 GLU A CA 1
ATOM 1328 C C . GLU A 1 169 ? -6.676 -15.078 13.594 1 91.94 169 GLU A C 1
ATOM 1330 O O . GLU A 1 169 ? -6.598 -14.117 14.367 1 91.94 169 GLU A O 1
ATOM 1335 N N . GLY A 1 170 ? -7.105 -15 12.281 1 93.38 170 GLY A N 1
ATOM 1336 C CA . GLY A 1 170 ? -7.32 -13.68 11.719 1 93.38 170 GLY A CA 1
ATOM 1337 C C . GLY A 1 170 ? -6.031 -12.984 11.32 1 93.38 170 GLY A C 1
ATOM 1338 O O . GLY A 1 170 ? -5.07 -13.641 10.906 1 93.38 170 GLY A O 1
ATOM 1339 N N . VAL A 1 171 ? -6.078 -11.695 11.289 1 93.94 171 VAL A N 1
ATOM 1340 C CA . VAL A 1 171 ? -4.867 -10.938 10.992 1 93.94 171 VAL A CA 1
ATOM 1341 C C . VAL A 1 171 ? -3.816 -11.195 12.07 1 93.94 171 VAL A C 1
ATOM 1343 O O . VAL A 1 171 ? -4.121 -11.156 13.258 1 93.94 171 VAL A O 1
ATOM 1346 N N . ILE A 1 172 ? -2.705 -11.492 11.508 1 90.94 172 ILE A N 1
ATOM 1347 C CA . ILE A 1 172 ? -1.587 -11.734 12.414 1 90.94 172 ILE A CA 1
ATOM 1348 C C . ILE A 1 172 ? -0.494 -10.695 12.164 1 90.94 172 ILE A C 1
ATOM 1350 O O . ILE A 1 172 ? -0.356 -10.18 11.047 1 90.94 172 ILE A O 1
ATOM 1354 N N . LEU A 1 173 ? 0.081 -10.211 13.266 1 80.62 173 LEU A N 1
ATOM 1355 C CA . LEU A 1 173 ? 1.216 -9.312 13.094 1 80.62 173 LEU A CA 1
ATOM 1356 C C . LEU A 1 173 ? 2.514 -10.094 12.938 1 80.62 173 LEU A C 1
ATOM 1358 O O . LEU A 1 173 ? 2.705 -11.117 13.602 1 80.62 173 LEU A O 1
ATOM 1362 N N . PRO A 1 174 ? 3.184 -9.648 11.875 1 65.25 174 PRO A N 1
ATOM 1363 C CA . PRO A 1 174 ? 4.449 -10.367 11.703 1 65.25 174 PRO A CA 1
ATOM 1364 C C . PRO A 1 174 ? 5.305 -10.375 12.969 1 65.25 174 PRO A C 1
ATOM 1366 O O . PRO A 1 174 ? 5.289 -9.406 13.734 1 65.25 174 PRO A O 1
ATOM 1369 N N . SER A 1 175 ? 5.812 -11.508 13.398 1 59.38 175 SER A N 1
ATOM 1370 C CA . SER A 1 175 ? 6.668 -11.695 14.57 1 59.38 175 SER A CA 1
ATOM 1371 C C . SER A 1 175 ? 7.973 -10.914 14.422 1 59.38 175 SER A C 1
ATOM 1373 O O . SER A 1 175 ? 8.445 -10.695 13.312 1 59.38 175 SER A O 1
ATOM 1375 N N . MET B 1 1 ? -20.328 -11.398 -5.172 1 79 1 MET B N 1
ATOM 1376 C CA . MET B 1 1 ? -19.688 -12.086 -4.055 1 79 1 MET B CA 1
ATOM 1377 C C . MET B 1 1 ? -18.234 -11.656 -3.912 1 79 1 MET B C 1
ATOM 1379 O O . MET B 1 1 ? -17.562 -11.367 -4.906 1 79 1 MET B O 1
ATOM 1383 N N . SER B 1 2 ? -17.672 -11.531 -2.689 1 89.88 2 SER B N 1
ATOM 1384 C CA . SER B 1 2 ? -16.312 -11.062 -2.453 1 89.88 2 SER B CA 1
ATOM 1385 C C . SER B 1 2 ? -15.297 -12.164 -2.744 1 89.88 2 SER B C 1
ATOM 1387 O O . SER B 1 2 ? -15.656 -13.344 -2.814 1 89.88 2 SER B O 1
ATOM 1389 N N . ILE B 1 3 ? -14.117 -11.859 -3.014 1 93.75 3 ILE B N 1
ATOM 1390 C CA . ILE B 1 3 ? -13.094 -12.797 -3.467 1 93.75 3 ILE B CA 1
ATOM 1391 C C . ILE B 1 3 ? -12.445 -13.469 -2.262 1 93.75 3 ILE B C 1
ATOM 1393 O O . ILE B 1 3 ? -11.586 -14.344 -2.418 1 93.75 3 ILE B O 1
ATOM 1397 N N . GLY B 1 4 ? -12.828 -13.164 -1.119 1 95.25 4 GLY B N 1
ATOM 1398 C CA . GLY B 1 4 ? -12.258 -13.758 0.078 1 95.25 4 GLY B CA 1
ATOM 1399 C C . GLY B 1 4 ? -10.969 -13.086 0.522 1 95.25 4 GLY B C 1
ATOM 1400 O O . GLY B 1 4 ? -10.086 -13.742 1.085 1 95.25 4 GLY B O 1
ATOM 1401 N N . ALA B 1 5 ? -10.789 -11.836 0.257 1 98 5 ALA B N 1
ATOM 1402 C CA . ALA B 1 5 ? -9.633 -11.062 0.695 1 98 5 ALA B CA 1
ATOM 1403 C C . ALA B 1 5 ? -9.586 -10.961 2.217 1 98 5 ALA B C 1
ATOM 1405 O O . ALA B 1 5 ? -10.594 -10.664 2.857 1 98 5 ALA B O 1
ATOM 1406 N N . ARG B 1 6 ? -8.398 -11.156 2.777 1 97.25 6 ARG B N 1
ATOM 1407 C CA . ARG B 1 6 ? -8.312 -11.203 4.234 1 97.25 6 ARG B CA 1
ATOM 1408 C C . ARG B 1 6 ? -7.477 -10.047 4.77 1 97.25 6 ARG B C 1
ATOM 1410 O O . ARG B 1 6 ? -7.773 -9.5 5.836 1 97.25 6 ARG B O 1
ATOM 1417 N N . ALA B 1 7 ? -6.441 -9.672 4.035 1 97.31 7 ALA B N 1
ATOM 1418 C CA . ALA B 1 7 ? -5.496 -8.648 4.477 1 97.31 7 ALA B CA 1
ATOM 1419 C C . ALA B 1 7 ? -4.57 -8.227 3.34 1 97.31 7 ALA B C 1
ATOM 1421 O O . ALA B 1 7 ? -4.461 -8.922 2.328 1 97.31 7 ALA B O 1
ATOM 1422 N N . ILE B 1 8 ? -3.98 -7.113 3.479 1 97.88 8 ILE B N 1
ATOM 1423 C CA . ILE B 1 8 ? -2.947 -6.672 2.549 1 97.88 8 ILE B CA 1
ATOM 1424 C C . ILE B 1 8 ? -1.584 -7.18 3.014 1 97.88 8 ILE B C 1
ATOM 1426 O O . ILE B 1 8 ? -1.089 -6.77 4.066 1 97.88 8 ILE B O 1
ATOM 1430 N N . GLN B 1 9 ? -1.016 -8.062 2.234 1 97.62 9 GLN B N 1
ATOM 1431 C CA . GLN B 1 9 ? 0.256 -8.664 2.623 1 97.62 9 GLN B CA 1
ATOM 1432 C C . GLN B 1 9 ? 1.42 -7.715 2.34 1 97.62 9 GLN B C 1
ATOM 1434 O O . GLN B 1 9 ? 2.334 -7.586 3.156 1 97.62 9 GLN B O 1
ATOM 1439 N N . HIS B 1 10 ? 1.425 -7.051 1.176 1 98.19 10 HIS B N 1
ATOM 1440 C CA . HIS B 1 10 ? 2.49 -6.086 0.926 1 98.19 10 HIS B CA 1
ATOM 1441 C C . HIS B 1 10 ? 2.057 -5.035 -0.09 1 98.19 10 HIS B C 1
ATOM 1443 O O . HIS B 1 10 ? 1.036 -5.199 -0.763 1 98.19 10 HIS B O 1
ATOM 1449 N N . ILE B 1 11 ? 2.814 -3.98 -0.137 1 98.88 11 ILE B N 1
ATOM 1450 C CA . ILE B 1 11 ? 2.82 -2.961 -1.18 1 98.88 11 ILE B CA 1
ATOM 1451 C C . ILE B 1 11 ? 4.051 -3.139 -2.066 1 98.88 11 ILE B C 1
ATOM 1453 O O . ILE B 1 11 ? 5.168 -3.299 -1.567 1 98.88 11 ILE B O 1
ATOM 1457 N N . GLY B 1 12 ? 3.865 -3.102 -3.375 1 98.88 12 GLY B N 1
ATOM 1458 C CA . GLY B 1 12 ? 4.965 -3.225 -4.32 1 98.88 12 GLY B CA 1
ATOM 1459 C C . GLY B 1 12 ? 5.422 -1.892 -4.879 1 98.88 12 GLY B C 1
ATOM 1460 O O . GLY B 1 12 ? 4.602 -1.021 -5.172 1 98.88 12 GLY B O 1
ATOM 1461 N N . VAL B 1 13 ? 6.695 -1.731 -5.031 1 98.88 13 VAL B N 1
ATOM 1462 C CA . VAL B 1 13 ? 7.262 -0.507 -5.59 1 98.88 13 VAL B CA 1
ATOM 1463 C C . VAL B 1 13 ? 8.445 -0.849 -6.488 1 98.88 13 VAL B C 1
ATOM 1465 O O . VAL B 1 13 ? 9.266 -1.709 -6.152 1 98.88 13 VAL B O 1
ATOM 1468 N N . SER B 1 14 ? 8.5 -0.234 -7.641 1 98.88 14 SER B N 1
ATOM 1469 C CA . SER B 1 14 ? 9.641 -0.338 -8.547 1 98.88 14 SER B CA 1
ATOM 1470 C C . SER B 1 14 ? 10.516 0.907 -8.477 1 98.88 14 SER B C 1
ATOM 1472 O O . SER B 1 14 ? 10.023 2.029 -8.586 1 98.88 14 SER B O 1
ATOM 1474 N N . VAL B 1 15 ? 11.766 0.727 -8.281 1 98.69 15 VAL B N 1
ATOM 1475 C CA . VAL B 1 15 ? 12.695 1.841 -8.109 1 98.69 15 VAL B CA 1
ATOM 1476 C C . VAL B 1 15 ? 13.859 1.701 -9.094 1 98.69 15 VAL B C 1
ATOM 1478 O O . VAL B 1 15 ? 14.148 0.602 -9.57 1 98.69 15 VAL B O 1
ATOM 1481 N N . PRO B 1 16 ? 14.555 2.785 -9.375 1 98.25 16 PRO B N 1
ATOM 1482 C CA . PRO B 1 16 ? 15.695 2.715 -10.281 1 98.25 16 PRO B CA 1
ATOM 1483 C C . PRO B 1 16 ? 16.969 2.248 -9.594 1 98.25 16 PRO B C 1
ATOM 1485 O O . PRO B 1 16 ? 17.953 1.913 -10.266 1 98.25 16 PRO B O 1
ATOM 1488 N N . ASP B 1 17 ? 17.031 2.252 -8.258 1 98.19 17 ASP B N 1
ATOM 1489 C CA . ASP B 1 17 ? 18.234 1.939 -7.484 1 98.19 17 ASP B CA 1
ATOM 1490 C C . ASP B 1 17 ? 17.875 1.269 -6.16 1 98.19 17 ASP B C 1
ATOM 1492 O O . ASP B 1 17 ? 17.406 1.93 -5.23 1 98.19 17 ASP B O 1
ATOM 1496 N N . LEU B 1 18 ? 18.156 -0.041 -6.094 1 98.62 18 LEU B N 1
ATOM 1497 C CA . LEU B 1 18 ? 17.703 -0.846 -4.961 1 98.62 18 LEU B CA 1
ATOM 1498 C C . LEU B 1 18 ? 18.469 -0.473 -3.695 1 98.62 18 LEU B C 1
ATOM 1500 O O . LEU B 1 18 ? 17.906 -0.51 -2.596 1 98.62 18 LEU B O 1
ATOM 1504 N N . ASP B 1 19 ? 19.766 -0.16 -3.785 1 98.38 19 ASP B N 1
ATOM 1505 C CA . ASP B 1 19 ? 20.562 0.217 -2.623 1 98.38 19 ASP B CA 1
ATOM 1506 C C . ASP B 1 19 ? 20.062 1.521 -2.01 1 98.38 19 ASP B C 1
ATOM 1508 O O . ASP B 1 19 ? 19.984 1.648 -0.786 1 98.38 19 ASP B O 1
ATOM 1512 N N . LYS B 1 20 ? 19.75 2.447 -2.854 1 98.19 20 LYS B N 1
ATOM 1513 C CA . LYS B 1 20 ? 19.172 3.701 -2.375 1 98.19 20 LYS B CA 1
ATOM 1514 C C . LYS B 1 20 ? 17.812 3.465 -1.715 1 98.19 20 LYS B C 1
ATOM 1516 O O . LYS B 1 20 ? 17.469 4.148 -0.75 1 98.19 20 LYS B O 1
ATOM 1521 N N . ALA B 1 21 ? 17.078 2.574 -2.277 1 98.62 21 ALA B N 1
ATOM 1522 C CA . ALA B 1 21 ? 15.797 2.217 -1.675 1 98.62 21 ALA B CA 1
ATOM 1523 C C . ALA B 1 21 ? 15.992 1.62 -0.284 1 98.62 21 ALA B C 1
ATOM 1525 O O . ALA B 1 21 ? 15.203 1.876 0.625 1 98.62 21 ALA B O 1
ATOM 1526 N N . ARG B 1 22 ? 17.016 0.789 -0.113 1 98.38 22 ARG B N 1
ATOM 1527 C CA . ARG B 1 22 ? 17.297 0.224 1.2 1 98.38 22 ARG B CA 1
ATOM 1528 C C . ARG B 1 22 ? 17.594 1.322 2.217 1 98.38 22 ARG B C 1
ATOM 1530 O O . ARG B 1 22 ? 17.188 1.229 3.375 1 98.38 22 ARG B O 1
ATOM 1537 N N . GLU B 1 23 ? 18.281 2.365 1.782 1 98.19 23 GLU B N 1
ATOM 1538 C CA . GLU B 1 23 ? 18.547 3.502 2.66 1 98.19 23 GLU B CA 1
ATOM 1539 C C . GLU B 1 23 ? 17.25 4.156 3.119 1 98.19 23 GLU B C 1
ATOM 1541 O O . GLU B 1 23 ? 17.141 4.582 4.27 1 98.19 23 GLU B O 1
ATOM 1546 N N . PHE B 1 24 ? 16.328 4.203 2.254 1 98.56 24 PHE B N 1
ATOM 1547 C CA . PHE B 1 24 ? 15.062 4.836 2.592 1 98.56 24 PHE B CA 1
ATOM 1548 C C . PHE B 1 24 ? 14.211 3.92 3.467 1 98.56 24 PHE B C 1
ATOM 1550 O O . PHE B 1 24 ? 13.836 4.293 4.582 1 98.56 24 PHE B O 1
ATOM 1557 N N . TYR B 1 25 ? 13.906 2.73 3.025 1 98.56 25 TYR B N 1
ATOM 1558 C CA . TYR B 1 25 ? 12.922 1.863 3.664 1 98.56 25 TYR B CA 1
ATOM 1559 C C . TYR B 1 25 ? 13.484 1.253 4.945 1 98.56 25 TYR B C 1
ATOM 1561 O O . TYR B 1 25 ? 12.797 1.207 5.969 1 98.56 25 TYR B O 1
ATOM 1569 N N . LEU B 1 26 ? 14.734 0.766 4.879 1 98.06 26 LEU B N 1
ATOM 1570 C CA . LEU B 1 26 ? 15.328 0.143 6.059 1 98.06 26 LEU B CA 1
ATOM 1571 C C . LEU B 1 26 ? 15.953 1.193 6.973 1 98.06 26 LEU B C 1
ATOM 1573 O O . LEU B 1 26 ? 15.82 1.115 8.195 1 98.06 26 LEU B O 1
ATOM 1577 N N . GLY B 1 27 ? 16.625 2.164 6.383 1 97.5 27 GLY B N 1
ATOM 1578 C CA . GLY B 1 27 ? 17.297 3.191 7.168 1 97.5 27 GLY B CA 1
ATOM 1579 C C . GLY B 1 27 ? 16.344 4.238 7.715 1 97.5 27 GLY B C 1
ATOM 1580 O O . GLY B 1 27 ? 16.078 4.277 8.914 1 97.5 27 GLY B O 1
ATOM 1581 N N . LEU B 1 28 ? 15.727 4.992 6.848 1 97.75 28 LEU B N 1
ATOM 1582 C CA . LEU B 1 28 ? 14.945 6.16 7.234 1 97.75 28 LEU B CA 1
ATOM 1583 C C . LEU B 1 28 ? 13.609 5.742 7.848 1 97.75 28 LEU B C 1
ATOM 1585 O O . LEU B 1 28 ? 13.227 6.238 8.906 1 97.75 28 LEU B O 1
ATOM 1589 N N . LEU B 1 29 ? 12.859 4.824 7.203 1 97.69 29 LEU B N 1
ATOM 1590 C CA . LEU B 1 29 ? 11.57 4.402 7.734 1 97.69 29 LEU B CA 1
ATOM 1591 C C . LEU B 1 29 ? 11.75 3.441 8.906 1 97.69 29 LEU B C 1
ATOM 1593 O O . LEU B 1 29 ? 10.852 3.285 9.727 1 97.69 29 LEU B O 1
ATOM 1597 N N . GLY B 1 30 ? 12.898 2.719 8.859 1 97.75 30 GLY B N 1
ATOM 1598 C CA . GLY B 1 30 ? 13.172 1.778 9.938 1 97.75 30 GLY B CA 1
ATOM 1599 C C . GLY B 1 30 ? 12.477 0.442 9.75 1 97.75 30 GLY B C 1
ATOM 1600 O O . GLY B 1 30 ? 12.203 -0.263 10.727 1 97.75 30 GLY B O 1
ATOM 1601 N N . ALA B 1 31 ? 12.086 0.1 8.555 1 97.56 31 ALA B N 1
ATOM 1602 C CA . ALA B 1 31 ? 11.492 -1.207 8.281 1 97.56 31 ALA B CA 1
ATOM 1603 C C . ALA B 1 31 ? 12.516 -2.324 8.484 1 97.56 31 ALA B C 1
ATOM 1605 O O . ALA B 1 31 ? 13.719 -2.08 8.461 1 97.56 31 ALA B O 1
ATOM 1606 N N . VAL B 1 32 ? 12 -3.537 8.664 1 96.19 32 VAL B N 1
ATOM 1607 C CA . VAL B 1 32 ? 12.852 -4.688 8.938 1 96.19 32 VAL B CA 1
ATOM 1608 C C . VAL B 1 32 ? 12.812 -5.652 7.754 1 96.19 32 VAL B C 1
ATOM 1610 O O . VAL B 1 32 ? 11.742 -6.129 7.363 1 96.19 32 VAL B O 1
ATOM 1613 N N . GLU B 1 33 ? 13.93 -5.934 7.18 1 96.12 33 GLU B N 1
ATOM 1614 C CA . GLU B 1 33 ? 13.992 -6.855 6.047 1 96.12 33 GLU B CA 1
ATOM 1615 C C . GLU B 1 33 ? 13.484 -8.242 6.43 1 96.12 33 GLU B C 1
ATOM 1617 O O . GLU B 1 33 ? 13.812 -8.75 7.504 1 96.12 33 GLU B O 1
ATOM 1622 N N . VAL B 1 34 ? 12.672 -8.742 5.555 1 93.81 34 VAL B N 1
ATOM 1623 C CA . VAL B 1 34 ? 12.117 -10.07 5.793 1 93.81 34 VAL B CA 1
ATOM 1624 C C . VAL B 1 34 ? 12.5 -11.008 4.648 1 93.81 34 VAL B C 1
ATOM 1626 O O . VAL B 1 34 ? 12.398 -10.633 3.477 1 93.81 34 VAL B O 1
ATOM 1629 N N . GLY B 1 35 ? 13 -12.234 4.977 1 89.94 35 GLY B N 1
ATOM 1630 C CA . GLY B 1 35 ? 13.398 -13.195 3.957 1 89.94 35 GLY B CA 1
ATOM 1631 C C . GLY B 1 35 ? 14.633 -12.766 3.191 1 89.94 35 GLY B C 1
ATOM 1632 O O . GLY B 1 35 ? 15.086 -11.625 3.309 1 89.94 35 GLY B O 1
ATOM 1633 N N . PRO B 1 36 ? 15.141 -13.641 2.424 1 93.19 36 PRO B N 1
ATOM 1634 C CA . PRO B 1 36 ? 16.312 -13.305 1.623 1 93.19 36 PRO B CA 1
ATOM 1635 C C . PRO B 1 36 ? 15.977 -12.492 0.378 1 93.19 36 PRO B C 1
ATOM 1637 O O . PRO B 1 36 ? 14.883 -12.633 -0.173 1 93.19 36 PRO B O 1
ATOM 1640 N N . PRO B 1 37 ? 16.969 -11.633 0.008 1 93.81 37 PRO B N 1
ATOM 1641 C CA . PRO B 1 37 ? 16.75 -10.977 -1.286 1 93.81 37 PRO B CA 1
ATOM 1642 C C . PRO B 1 37 ? 16.609 -11.977 -2.434 1 93.81 37 PRO B C 1
ATOM 1644 O O . PRO B 1 37 ? 17.141 -13.086 -2.363 1 93.81 37 PRO B O 1
ATOM 1647 N N . LEU B 1 38 ? 15.844 -11.547 -3.41 1 94.5 38 LEU B N 1
ATOM 1648 C CA . LEU B 1 38 ? 15.578 -12.391 -4.57 1 94.5 38 LEU B CA 1
ATOM 1649 C C . LEU B 1 38 ? 16.016 -11.695 -5.855 1 94.5 38 LEU B C 1
ATOM 1651 O O . LEU B 1 38 ? 15.93 -10.477 -5.969 1 94.5 38 LEU B O 1
ATOM 1655 N N . GLU B 1 39 ? 16.5 -12.477 -6.738 1 97.5 39 GLU B N 1
ATOM 1656 C CA . GLU B 1 39 ? 16.859 -12.023 -8.078 1 97.5 39 GLU B CA 1
ATOM 1657 C C . GLU B 1 39 ? 16.484 -13.055 -9.133 1 97.5 39 GLU B C 1
ATOM 1659 O O . GLU B 1 39 ? 16.531 -14.258 -8.875 1 97.5 39 GLU B O 1
ATOM 1664 N N . TRP B 1 40 ? 16.016 -12.547 -10.281 1 98.12 40 TRP B N 1
ATOM 1665 C CA . TRP B 1 40 ? 15.727 -13.461 -11.383 1 98.12 40 TRP B CA 1
ATOM 1666 C C . TRP B 1 40 ? 16.094 -12.828 -12.719 1 98.12 40 TRP B C 1
ATOM 1668 O O . TRP B 1 40 ? 16.281 -11.617 -12.812 1 98.12 40 TRP B O 1
ATOM 1678 N N . ARG B 1 41 ? 16.281 -13.648 -13.688 1 98.19 41 ARG B N 1
ATOM 1679 C CA . ARG B 1 41 ? 16.469 -13.273 -15.086 1 98.19 41 ARG B CA 1
ATOM 1680 C C . ARG B 1 41 ? 15.836 -14.305 -16.016 1 98.19 41 ARG B C 1
ATOM 1682 O O . ARG B 1 41 ? 16.062 -15.508 -15.875 1 98.19 41 ARG B O 1
ATOM 1689 N N . ASP B 1 42 ? 15.039 -13.781 -16.875 1 95.44 42 ASP B N 1
ATOM 1690 C CA . ASP B 1 42 ? 14.477 -14.617 -17.938 1 95.44 42 ASP B CA 1
ATOM 1691 C C . ASP B 1 42 ? 13.805 -15.859 -17.359 1 95.44 42 ASP B C 1
ATOM 1693 O O . ASP B 1 42 ? 14.117 -16.984 -17.766 1 95.44 42 ASP B O 1
ATOM 1697 N N . ASN B 1 43 ? 12.977 -15.672 -16.453 1 97.94 43 ASN B N 1
ATOM 1698 C CA . ASN B 1 43 ? 12.148 -16.719 -15.859 1 97.94 43 ASN B CA 1
ATOM 1699 C C . ASN B 1 43 ? 10.719 -16.672 -16.391 1 97.94 43 ASN B C 1
ATOM 1701 O O . ASN B 1 43 ? 9.938 -15.805 -16 1 97.94 43 ASN B O 1
ATOM 1705 N N . PRO B 1 44 ? 10.352 -17.594 -17.281 1 97.88 44 PRO B N 1
ATOM 1706 C CA . PRO B 1 44 ? 9.047 -17.531 -17.938 1 97.88 44 PRO B CA 1
ATOM 1707 C C . PRO B 1 44 ? 7.879 -17.578 -16.953 1 97.88 44 PRO B C 1
ATOM 1709 O O . PRO B 1 44 ? 6.828 -16.984 -17.219 1 97.88 44 PRO B O 1
ATOM 1712 N N . PHE B 1 45 ? 8.055 -18.281 -15.945 1 97.31 45 PHE B N 1
ATOM 1713 C CA . PHE B 1 45 ? 6.992 -18.344 -14.945 1 97.31 45 PHE B CA 1
ATOM 1714 C C . PHE B 1 45 ? 6.758 -16.984 -14.305 1 97.31 45 PHE B C 1
ATOM 1716 O O . PHE B 1 45 ? 5.621 -16.516 -14.227 1 97.31 45 PHE B O 1
ATOM 1723 N N . ILE B 1 46 ? 7.832 -16.344 -13.828 1 98.06 46 ILE B N 1
ATOM 1724 C CA . ILE B 1 46 ? 7.723 -15.023 -13.219 1 98.06 46 ILE B CA 1
ATOM 1725 C C . ILE B 1 46 ? 7.191 -14.031 -14.242 1 98.06 46 ILE B C 1
ATOM 1727 O O . ILE B 1 46 ? 6.34 -13.195 -13.922 1 98.06 46 ILE B O 1
ATOM 1731 N N . ASP B 1 47 ? 7.668 -14.188 -15.484 1 98.69 47 ASP B N 1
ATOM 1732 C CA . ASP B 1 47 ? 7.191 -13.312 -16.547 1 98.69 47 ASP B CA 1
ATOM 1733 C C . ASP B 1 47 ? 5.676 -13.414 -16.719 1 98.69 47 ASP B C 1
ATOM 1735 O O . ASP B 1 47 ? 4.996 -12.406 -16.891 1 98.69 47 ASP B O 1
ATOM 1739 N N . ALA B 1 48 ? 5.145 -14.625 -16.656 1 98.62 48 ALA B N 1
ATOM 1740 C CA . ALA B 1 48 ? 3.705 -14.836 -16.781 1 98.62 48 ALA B CA 1
ATOM 1741 C C . ALA B 1 48 ? 2.953 -14.172 -15.633 1 98.62 48 ALA B C 1
ATOM 1743 O O . ALA B 1 48 ? 1.885 -13.594 -15.836 1 98.62 48 ALA B O 1
ATOM 1744 N N . VAL B 1 49 ? 3.484 -14.195 -14.43 1 98.69 49 VAL B N 1
ATOM 1745 C CA . VAL B 1 49 ? 2.838 -13.648 -13.242 1 98.69 49 VAL B CA 1
ATOM 1746 C C . VAL B 1 49 ? 2.85 -12.125 -13.297 1 98.69 49 VAL B C 1
ATOM 1748 O O . VAL B 1 49 ? 1.81 -11.484 -13.133 1 98.69 49 VAL B O 1
ATOM 1751 N N . VAL B 1 50 ? 4.02 -11.531 -13.594 1 98.69 50 VAL B N 1
ATOM 1752 C CA . VAL B 1 50 ? 4.164 -10.086 -13.484 1 98.69 50 VAL B CA 1
ATOM 1753 C C . VAL B 1 50 ? 3.689 -9.414 -14.773 1 98.69 50 VAL B C 1
ATOM 1755 O O . VAL B 1 50 ? 3.512 -8.195 -14.82 1 98.69 50 VAL B O 1
ATOM 1758 N N . GLY B 1 51 ? 3.469 -10.219 -15.852 1 98.44 51 GLY B N 1
ATOM 1759 C CA . GLY B 1 51 ? 2.979 -9.688 -17.125 1 98.44 51 GLY B CA 1
ATOM 1760 C C . GLY B 1 51 ? 4.043 -8.953 -17.906 1 98.44 51 GLY B C 1
ATOM 1761 O O . GLY B 1 51 ? 3.777 -7.891 -18.484 1 98.44 51 GLY B O 1
ATOM 1762 N N . LEU B 1 52 ? 5.242 -9.469 -17.906 1 98.56 52 LEU B N 1
ATOM 1763 C CA . LEU B 1 52 ? 6.363 -8.906 -18.641 1 98.56 52 LEU B CA 1
ATOM 1764 C C . LEU B 1 52 ? 7.051 -9.969 -19.484 1 98.56 52 LEU B C 1
ATOM 1766 O O . LEU B 1 52 ? 6.816 -11.164 -19.297 1 98.56 52 LEU B O 1
ATOM 1770 N N . GLU B 1 53 ? 7.754 -9.594 -20.438 1 98 53 GLU B N 1
ATOM 1771 C CA . GLU B 1 53 ? 8.539 -10.5 -21.266 1 98 53 GLU B CA 1
ATOM 1772 C C . GLU B 1 53 ? 10.039 -10.281 -21.062 1 98 53 GLU B C 1
ATOM 1774 O O . GLU B 1 53 ? 10.523 -9.156 -21.141 1 98 53 GLU B O 1
ATOM 1779 N N . GLY B 1 54 ? 10.734 -11.391 -20.766 1 98.38 54 GLY B N 1
ATOM 1780 C CA . GLY B 1 54 ? 12.172 -11.328 -20.594 1 98.38 54 GLY B CA 1
ATOM 1781 C C . GLY B 1 54 ? 12.602 -10.469 -19.422 1 98.38 54 GLY B C 1
ATOM 1782 O O . GLY B 1 54 ? 13.602 -9.742 -19.516 1 98.38 54 GLY B O 1
ATOM 1783 N N . SER B 1 55 ? 11.859 -10.539 -18.344 1 98.69 55 SER B N 1
ATOM 1784 C CA . SER B 1 55 ? 12.117 -9.625 -17.25 1 98.69 55 SER B CA 1
ATOM 1785 C C . SER B 1 55 ? 13.32 -10.07 -16.422 1 98.69 55 SER B C 1
ATOM 1787 O O . SER B 1 55 ? 13.656 -11.258 -16.406 1 98.69 55 SER B O 1
ATOM 1789 N N . ALA B 1 56 ? 14.008 -9.172 -15.867 1 98.88 56 ALA B N 1
ATOM 1790 C CA . ALA B 1 56 ? 15.07 -9.328 -14.883 1 98.88 56 ALA B CA 1
ATOM 1791 C C . ALA B 1 56 ? 14.961 -8.281 -13.781 1 98.88 56 ALA B C 1
ATOM 1793 O O . ALA B 1 56 ? 14.742 -7.102 -14.055 1 98.88 56 ALA B O 1
ATOM 1794 N N . ALA B 1 57 ? 15.086 -8.758 -12.547 1 98.81 57 ALA B N 1
ATOM 1795 C CA . ALA B 1 57 ? 14.953 -7.824 -11.43 1 98.81 57 ALA B CA 1
ATOM 1796 C C . ALA B 1 57 ? 15.68 -8.344 -10.195 1 98.81 57 ALA B C 1
ATOM 1798 O O . ALA B 1 57 ? 15.961 -9.539 -10.086 1 98.81 57 ALA B O 1
ATOM 1799 N N . ARG B 1 58 ? 16 -7.445 -9.328 1 98.62 58 ARG B N 1
ATOM 1800 C CA . ARG B 1 58 ? 16.391 -7.688 -7.945 1 98.62 58 ARG B CA 1
ATOM 1801 C C . ARG B 1 58 ? 15.336 -7.141 -6.984 1 98.62 58 ARG B C 1
ATOM 1803 O O . ARG B 1 58 ? 14.688 -6.129 -7.27 1 98.62 58 ARG B O 1
ATOM 1810 N N . GLN B 1 59 ? 15.203 -7.824 -5.883 1 98 59 GLN B N 1
ATOM 1811 C CA . GLN B 1 59 ? 14.172 -7.328 -4.977 1 98 59 GLN B CA 1
ATOM 1812 C C . GLN B 1 59 ? 14.508 -7.664 -3.525 1 98 59 GLN B C 1
ATOM 1814 O O . GLN B 1 59 ? 15.312 -8.562 -3.26 1 98 59 GLN B O 1
ATOM 1819 N N . PHE B 1 60 ? 14.023 -6.902 -2.584 1 98.12 60 PHE B N 1
ATOM 1820 C CA . PHE B 1 60 ? 13.961 -7.234 -1.166 1 98.12 60 PHE B CA 1
ATOM 1821 C C . PHE B 1 60 ? 12.586 -6.926 -0.596 1 98.12 60 PHE B C 1
ATOM 1823 O O . PHE B 1 60 ? 11.805 -6.199 -1.213 1 98.12 60 PHE B O 1
ATOM 1830 N N . MET B 1 61 ? 12.289 -7.543 0.447 1 97.38 61 MET B N 1
ATOM 1831 C CA . MET B 1 61 ? 11.047 -7.289 1.167 1 97.38 61 MET B CA 1
ATOM 1832 C C . MET B 1 61 ? 11.32 -6.867 2.605 1 97.38 61 MET B C 1
ATOM 1834 O O . MET B 1 61 ? 12.25 -7.379 3.238 1 97.38 61 MET B O 1
ATOM 1838 N N . CYS B 1 62 ? 10.523 -5.941 3.109 1 97.31 62 CYS B N 1
ATOM 1839 C CA . CYS B 1 62 ? 10.664 -5.508 4.492 1 97.31 62 CYS B CA 1
ATOM 1840 C C . CYS B 1 62 ? 9.305 -5.277 5.141 1 97.31 62 CYS B C 1
ATOM 1842 O O . CYS B 1 62 ? 8.312 -5.043 4.445 1 97.31 62 CYS B O 1
ATOM 1844 N N . ARG B 1 63 ? 9.258 -5.41 6.418 1 97 63 ARG B N 1
ATOM 1845 C CA . ARG B 1 63 ? 8.047 -5.23 7.211 1 97 63 ARG B CA 1
ATOM 1846 C C . ARG B 1 63 ? 8.031 -3.859 7.879 1 97 63 ARG B C 1
ATOM 1848 O O . ARG B 1 63 ? 9.031 -3.432 8.453 1 97 63 ARG B O 1
ATOM 1855 N N . LEU B 1 64 ? 6.992 -3.236 7.801 1 96.88 64 LEU B N 1
ATOM 1856 C CA . LEU B 1 64 ? 6.738 -2.016 8.562 1 96.88 64 LEU B CA 1
ATOM 1857 C C . LEU B 1 64 ? 5.422 -2.113 9.32 1 96.88 64 LEU B C 1
ATOM 1859 O O . LEU B 1 64 ? 4.359 -1.817 8.773 1 96.88 64 LEU B O 1
ATOM 1863 N N . GLY B 1 65 ? 5.535 -2.553 10.578 1 95.75 65 GLY B N 1
ATOM 1864 C CA . GLY B 1 65 ? 4.363 -2.723 11.422 1 95.75 65 GLY B CA 1
ATOM 1865 C C . GLY B 1 65 ? 3.426 -3.809 10.93 1 95.75 65 GLY B C 1
ATOM 1866 O O . GLY B 1 65 ? 3.695 -5 11.109 1 95.75 65 GLY B O 1
ATOM 1867 N N . ASN B 1 66 ? 2.357 -3.416 10.32 1 96.25 66 ASN B N 1
ATOM 1868 C CA . ASN B 1 66 ? 1.215 -4.281 10.055 1 96.25 66 ASN B CA 1
ATOM 1869 C C . ASN B 1 66 ? 1.311 -4.926 8.672 1 96.25 66 ASN B C 1
ATOM 1871 O O . ASN B 1 66 ? 0.534 -5.828 8.352 1 96.25 66 ASN B O 1
ATOM 1875 N N . THR B 1 67 ? 2.186 -4.555 7.832 1 96.62 67 THR B N 1
ATOM 1876 C CA . THR B 1 67 ? 2.27 -5.078 6.477 1 96.62 67 THR B CA 1
ATOM 1877 C C . THR B 1 67 ? 3.703 -5.008 5.953 1 96.62 67 THR B C 1
ATOM 1879 O O . THR B 1 67 ? 4.625 -4.668 6.699 1 96.62 67 THR B O 1
ATOM 1882 N N . HIS B 1 68 ? 3.918 -5.469 4.707 1 97.44 68 HIS B N 1
ATOM 1883 C CA . HIS B 1 68 ? 5.246 -5.508 4.102 1 97.44 68 HIS B CA 1
ATOM 1884 C C . HIS B 1 68 ? 5.336 -4.566 2.906 1 97.44 68 HIS B C 1
ATOM 1886 O O . HIS B 1 68 ? 4.312 -4.098 2.402 1 97.44 68 HIS B O 1
ATOM 1892 N N . ILE B 1 69 ? 6.488 -4.23 2.551 1 98.44 69 ILE B N 1
ATOM 1893 C CA . ILE B 1 69 ? 6.824 -3.533 1.312 1 98.44 69 ILE B CA 1
ATOM 1894 C C . ILE B 1 69 ? 7.781 -4.387 0.485 1 98.44 69 ILE B C 1
ATOM 1896 O O . ILE B 1 69 ? 8.797 -4.863 0.995 1 98.44 69 ILE B O 1
ATOM 1900 N N . GLU B 1 70 ? 7.414 -4.652 -0.696 1 98.62 70 GLU B N 1
ATOM 1901 C CA . GLU B 1 70 ? 8.242 -5.363 -1.663 1 98.62 70 GLU B CA 1
ATOM 1902 C C . GLU B 1 70 ? 8.852 -4.402 -2.682 1 98.62 70 GLU B C 1
ATOM 1904 O O . GLU B 1 70 ? 8.125 -3.768 -3.451 1 98.62 70 GLU B O 1
ATOM 1909 N N . VAL B 1 71 ? 10.156 -4.289 -2.705 1 98.88 71 VAL B N 1
ATOM 1910 C CA . VAL B 1 71 ? 10.836 -3.291 -3.525 1 98.88 71 VAL B CA 1
ATOM 1911 C C . VAL B 1 71 ? 11.586 -3.982 -4.664 1 98.88 71 VAL B C 1
ATOM 1913 O O . VAL B 1 71 ? 12.352 -4.922 -4.43 1 98.88 71 VAL B O 1
ATOM 1916 N N . PHE B 1 72 ? 11.336 -3.486 -5.863 1 98.81 72 PHE B N 1
ATOM 1917 C CA . PHE B 1 72 ? 11.945 -4.074 -7.051 1 98.81 72 PHE B CA 1
ATOM 1918 C C . PHE B 1 72 ? 12.859 -3.076 -7.742 1 98.81 72 PHE B C 1
ATOM 1920 O O . PHE B 1 72 ? 12.539 -1.891 -7.84 1 98.81 72 PHE B O 1
ATOM 1927 N N . GLU B 1 73 ? 13.953 -3.518 -8.195 1 98.81 73 GLU B N 1
ATOM 1928 C CA . GLU B 1 73 ? 14.703 -2.889 -9.273 1 98.81 73 GLU B CA 1
ATOM 1929 C C . GLU B 1 73 ? 14.695 -3.754 -10.531 1 98.81 73 GLU B C 1
ATOM 1931 O O . GLU B 1 73 ? 15.414 -4.75 -10.609 1 98.81 73 GLU B O 1
ATOM 1936 N N . TYR B 1 74 ? 13.828 -3.398 -11.445 1 98.75 74 TYR B N 1
ATOM 1937 C CA . TYR B 1 74 ? 13.812 -4.102 -12.719 1 98.75 74 TYR B CA 1
ATOM 1938 C C . TYR B 1 74 ? 14.984 -3.674 -13.594 1 98.75 74 TYR B C 1
ATOM 1940 O O . TYR B 1 74 ? 15.172 -2.482 -13.852 1 98.75 74 TYR B O 1
ATOM 1948 N N . LEU B 1 75 ? 15.711 -4.602 -14.008 1 98.5 75 LEU B N 1
ATOM 1949 C CA . LEU B 1 75 ? 16.812 -4.387 -14.945 1 98.5 75 LEU B CA 1
ATOM 1950 C C . LEU B 1 75 ? 16.328 -4.48 -16.391 1 98.5 75 LEU B C 1
ATOM 1952 O O . LEU B 1 75 ? 16.844 -3.799 -17.266 1 98.5 75 LEU B O 1
ATOM 1956 N N . GLU B 1 76 ? 15.391 -5.352 -16.594 1 98.19 76 GLU B N 1
ATOM 1957 C CA . GLU B 1 76 ? 14.719 -5.512 -17.891 1 98.19 76 GLU B CA 1
ATOM 1958 C C . GLU B 1 76 ? 13.234 -5.84 -17.703 1 98.19 76 GLU B C 1
ATOM 1960 O O . GLU B 1 76 ? 12.875 -6.648 -16.844 1 98.19 76 GLU B O 1
ATOM 1965 N N . PRO B 1 77 ? 12.344 -5.316 -18.578 1 98.06 77 PRO B N 1
ATOM 1966 C CA . PRO B 1 77 ? 12.633 -4.105 -19.344 1 98.06 77 PRO B CA 1
ATOM 1967 C C . PRO B 1 77 ? 12.875 -2.889 -18.453 1 98.06 77 PRO B C 1
ATOM 1969 O O . PRO B 1 77 ? 12.336 -2.811 -17.344 1 98.06 77 PRO B O 1
ATOM 1972 N N . ARG B 1 78 ? 13.602 -1.985 -18.875 1 96.06 78 ARG B N 1
ATOM 1973 C CA . ARG B 1 78 ? 13.859 -0.769 -18.109 1 96.06 78 ARG B CA 1
ATOM 1974 C C . ARG B 1 78 ? 12.672 0.183 -18.172 1 96.06 78 ARG B C 1
ATOM 1976 O O . ARG B 1 78 ? 12 0.275 -19.203 1 96.06 78 ARG B O 1
ATOM 1983 N N . SER B 1 79 ? 12.469 0.832 -17.125 1 97.12 79 SER B N 1
ATOM 1984 C CA . SER B 1 79 ? 11.414 1.84 -17.062 1 97.12 79 SER B CA 1
ATOM 1985 C C . SER B 1 79 ? 11.875 3.158 -17.672 1 97.12 79 SER B C 1
ATOM 1987 O O . SER B 1 79 ? 13.062 3.484 -17.641 1 97.12 79 SER B O 1
ATOM 1989 N N . GLU B 1 80 ? 10.914 3.861 -18.219 1 94.44 80 GLU B N 1
ATOM 1990 C CA . GLU B 1 80 ? 11.172 5.273 -18.484 1 94.44 80 GLU B CA 1
ATOM 1991 C C . GLU B 1 80 ? 11.5 6.027 -17.203 1 94.44 80 GLU B C 1
ATOM 1993 O O . GLU B 1 80 ? 11.117 5.602 -16.109 1 94.44 80 GLU B O 1
ATOM 1998 N N . PRO B 1 81 ? 12.219 7.113 -17.312 1 94.56 81 PRO B N 1
ATOM 1999 C CA . PRO B 1 81 ? 12.531 7.883 -16.109 1 94.56 81 PRO B CA 1
ATOM 2000 C C . PRO B 1 81 ? 11.289 8.32 -15.344 1 94.56 81 PRO B C 1
ATOM 2002 O O . PRO B 1 81 ? 10.258 8.617 -15.953 1 94.56 81 PRO B O 1
ATOM 2005 N N . GLN B 1 82 ? 11.422 8.32 -14.164 1 91.75 82 GLN B N 1
ATOM 2006 C CA . GLN B 1 82 ? 10.32 8.719 -13.281 1 91.75 82 GLN B CA 1
ATOM 2007 C C . GLN B 1 82 ? 10.219 10.234 -13.188 1 91.75 82 GLN B C 1
ATOM 2009 O O . GLN B 1 82 ? 11.234 10.93 -13.133 1 91.75 82 GLN B O 1
ATOM 2014 N N . ASP B 1 83 ? 9.023 10.719 -13.211 1 94.25 83 ASP B N 1
ATOM 2015 C CA . ASP B 1 83 ? 8.781 12.109 -12.836 1 94.25 83 ASP B CA 1
ATOM 2016 C C . ASP B 1 83 ? 8.781 12.289 -11.32 1 94.25 83 ASP B C 1
ATOM 2018 O O . ASP B 1 83 ? 7.867 11.828 -10.641 1 94.25 83 ASP B O 1
ATOM 2022 N N . PRO B 1 84 ? 9.797 12.977 -10.766 1 95.94 84 PRO B N 1
ATOM 2023 C CA . PRO B 1 84 ? 9.883 13.109 -9.312 1 95.94 84 PRO B CA 1
ATOM 2024 C C . PRO B 1 84 ? 8.781 14.008 -8.742 1 95.94 84 PRO B C 1
ATOM 2026 O O . PRO B 1 84 ? 8.633 14.102 -7.52 1 95.94 84 PRO B O 1
ATOM 2029 N N . ASN B 1 85 ? 8.039 14.664 -9.625 1 97.12 85 ASN B N 1
ATOM 2030 C CA . ASN B 1 85 ? 6.945 15.539 -9.203 1 97.12 85 ASN B CA 1
ATOM 2031 C C . ASN B 1 85 ? 5.59 15 -9.648 1 97.12 85 ASN B C 1
ATOM 2033 O O . ASN B 1 85 ? 4.633 15.758 -9.797 1 97.12 85 ASN B O 1
ATOM 2037 N N . ARG B 1 86 ? 5.578 13.719 -9.969 1 97.12 86 ARG B N 1
ATOM 2038 C CA . ARG B 1 86 ? 4.301 13.117 -10.344 1 97.12 86 ARG B CA 1
ATOM 2039 C C . ARG B 1 86 ? 3.209 13.469 -9.344 1 97.12 86 ARG B C 1
ATOM 2041 O O . ARG B 1 86 ? 3.357 13.219 -8.141 1 97.12 86 ARG B O 1
ATOM 2048 N N . GLY B 1 87 ? 2.139 14.047 -9.812 1 98.38 87 GLY B N 1
ATOM 2049 C CA . GLY B 1 87 ? 1.045 14.438 -8.938 1 98.38 87 GLY B CA 1
ATOM 2050 C C . GLY B 1 87 ? 0.233 13.266 -8.422 1 98.38 87 GLY B C 1
ATOM 2051 O O . GLY B 1 87 ? 0.06 12.273 -9.133 1 98.38 87 GLY B O 1
ATOM 2052 N N . VAL B 1 88 ? -0.325 13.445 -7.238 1 98.75 88 VAL B N 1
ATOM 2053 C CA . VAL B 1 88 ? -1.111 12.375 -6.629 1 98.75 88 VAL B CA 1
ATOM 2054 C C . VAL B 1 88 ? -2.488 12.305 -7.285 1 98.75 88 VAL B C 1
ATOM 2056 O O . VAL B 1 88 ? -3.287 11.422 -6.977 1 98.75 88 VAL B O 1
ATOM 2059 N N . ASN B 1 89 ? -2.752 13.266 -8.18 1 98.69 89 ASN B N 1
ATOM 2060 C CA . ASN B 1 89 ? -3.979 13.227 -8.969 1 98.69 89 ASN B CA 1
ATOM 2061 C C . ASN B 1 89 ? -3.867 12.258 -10.133 1 98.69 89 ASN B C 1
ATOM 2063 O O . ASN B 1 89 ? -4.867 11.945 -10.789 1 98.69 89 ASN B O 1
ATOM 2067 N N . ARG B 1 90 ? -2.684 11.812 -10.461 1 98.25 90 ARG B N 1
ATOM 2068 C CA . ARG B 1 90 ? -2.504 10.867 -11.555 1 98.25 90 ARG B CA 1
ATOM 2069 C C . ARG B 1 90 ? -3.088 9.5 -11.203 1 98.25 90 ARG B C 1
ATOM 2071 O O . ARG B 1 90 ? -2.941 9.031 -10.07 1 98.25 90 ARG B O 1
ATOM 2078 N N . TYR B 1 91 ? -3.727 8.883 -12.203 1 98.5 91 TYR B N 1
ATOM 2079 C CA . TYR B 1 91 ? -4.406 7.617 -11.953 1 98.5 91 TYR B CA 1
ATOM 2080 C C . TYR B 1 91 ? -3.41 6.535 -11.547 1 98.5 91 TYR B C 1
ATOM 2082 O O . TYR B 1 91 ? -2.275 6.516 -12.023 1 98.5 91 TYR B O 1
ATOM 2090 N N . GLY B 1 92 ? -3.924 5.574 -10.68 1 98.38 92 GLY B N 1
ATOM 2091 C CA . GLY B 1 92 ? -3.096 4.496 -10.164 1 98.38 92 GLY B CA 1
ATOM 2092 C C . GLY B 1 92 ? -2.729 4.672 -8.703 1 98.38 92 GLY B C 1
ATOM 2093 O O . GLY B 1 92 ? -3.318 5.5 -8 1 98.38 92 GLY B O 1
ATOM 2094 N N . TYR B 1 93 ? -1.831 3.875 -8.219 1 98.75 93 TYR B N 1
ATOM 2095 C CA . TYR B 1 93 ? -1.371 3.975 -6.836 1 98.75 93 TYR B CA 1
ATOM 2096 C C . TYR B 1 93 ? -0.506 5.215 -6.641 1 98.75 93 TYR B C 1
ATOM 2098 O O . TYR B 1 93 ? 0.407 5.473 -7.426 1 98.75 93 TYR B O 1
ATOM 2106 N N . THR B 1 94 ? -0.792 5.973 -5.527 1 98.75 94 THR B N 1
ATOM 2107 C CA . THR B 1 94 ? -0.191 7.301 -5.465 1 98.75 94 THR B CA 1
ATOM 2108 C C . THR B 1 94 ? 0.702 7.434 -4.234 1 98.75 94 THR B C 1
ATOM 2110 O O . THR B 1 94 ? 1.674 8.188 -4.246 1 98.75 94 THR B O 1
ATOM 2113 N N . HIS B 1 95 ? 0.293 6.762 -3.129 1 98.94 95 HIS B N 1
ATOM 2114 C CA . HIS B 1 95 ? 1.09 6.883 -1.912 1 98.94 95 HIS B CA 1
ATOM 2115 C C . HIS B 1 95 ? 0.692 5.824 -0.887 1 98.94 95 HIS B C 1
ATOM 2117 O O . HIS B 1 95 ? -0.296 5.113 -1.076 1 98.94 95 HIS B O 1
ATOM 2123 N N . PHE B 1 96 ? 1.483 5.648 0.112 1 98.88 96 PHE B N 1
ATOM 2124 C CA . PHE B 1 96 ? 1.059 5.027 1.361 1 98.88 96 PHE B CA 1
ATOM 2125 C C . PHE B 1 96 ? 1.284 5.973 2.537 1 98.88 96 PHE B C 1
ATOM 2127 O O . PHE B 1 96 ? 2.133 6.863 2.473 1 98.88 96 PHE B O 1
ATOM 2134 N N . ALA B 1 97 ? 0.5 5.785 3.523 1 98.88 97 ALA B N 1
ATOM 2135 C CA . ALA B 1 97 ? 0.573 6.625 4.719 1 98.88 97 ALA B CA 1
ATOM 2136 C C . ALA B 1 97 ? 1.179 5.855 5.891 1 98.88 97 ALA B C 1
ATOM 2138 O O . ALA B 1 97 ? 0.724 4.762 6.223 1 98.88 97 ALA B O 1
ATOM 2139 N N . VAL B 1 98 ? 2.113 6.473 6.461 1 98.81 98 VAL B N 1
ATOM 2140 C CA . VAL B 1 98 ? 2.807 5.891 7.605 1 98.81 98 VAL B CA 1
ATOM 2141 C C . VAL B 1 98 ? 2.342 6.57 8.891 1 98.81 98 VAL B C 1
ATOM 2143 O O . VAL B 1 98 ? 2.428 7.797 9.016 1 98.81 98 VAL B O 1
ATOM 2146 N N . GLN B 1 99 ? 1.863 5.773 9.766 1 98.56 99 GLN B N 1
ATOM 2147 C CA . GLN B 1 99 ? 1.513 6.324 11.07 1 98.56 99 GLN B CA 1
ATOM 2148 C C . GLN B 1 99 ? 2.742 6.441 11.961 1 98.56 99 GLN B C 1
ATOM 2150 O O . GLN B 1 99 ? 3.553 5.516 12.039 1 98.56 99 GLN B O 1
ATOM 2155 N N . VAL B 1 100 ? 2.877 7.559 12.586 1 98.56 100 VAL B N 1
ATOM 2156 C CA . VAL B 1 100 ? 3.975 7.824 13.516 1 98.56 100 VAL B CA 1
ATOM 2157 C C . VAL B 1 100 ? 3.416 8.25 14.867 1 98.56 100 VAL B C 1
ATOM 2159 O O . VAL B 1 100 ? 2.25 8.633 14.977 1 98.56 100 VAL B O 1
ATOM 2162 N N . GLU B 1 101 ? 4.246 8.156 15.867 1 96.75 101 GLU B N 1
ATOM 2163 C CA . GLU B 1 101 ? 3.822 8.547 17.219 1 96.75 101 GLU B CA 1
ATOM 2164 C C . GLU B 1 101 ? 3.846 10.062 17.391 1 96.75 101 GLU B C 1
ATOM 2166 O O . GLU B 1 101 ? 2.941 10.633 18 1 96.75 101 GLU B O 1
ATOM 2171 N N . ASP B 1 102 ? 4.883 10.688 16.891 1 97.38 102 ASP B N 1
ATOM 2172 C CA . ASP B 1 102 ? 5.133 12.125 16.984 1 97.38 102 ASP B CA 1
ATOM 2173 C C . ASP B 1 102 ? 5.477 12.719 15.625 1 97.38 102 ASP B C 1
ATOM 2175 O O . ASP B 1 102 ? 6.629 12.672 15.195 1 97.38 102 ASP B O 1
ATOM 2179 N N . ILE B 1 103 ? 4.465 13.414 15.055 1 98.62 103 ILE B N 1
ATOM 2180 C CA . ILE B 1 103 ? 4.629 13.828 13.664 1 98.62 103 ILE B CA 1
ATOM 2181 C C . ILE B 1 103 ? 5.59 15.016 13.586 1 98.62 103 ILE B C 1
ATOM 2183 O O . ILE B 1 103 ? 6.309 15.18 12.602 1 98.62 103 ILE B O 1
ATOM 2187 N N . GLN B 1 104 ? 5.625 15.828 14.547 1 98.19 104 GLN B N 1
ATOM 2188 C CA . GLN B 1 104 ? 6.559 16.953 14.539 1 98.19 104 GLN B CA 1
ATOM 2189 C C . GLN B 1 104 ? 8 16.453 14.57 1 98.19 104 GLN B C 1
ATOM 2191 O O . GLN B 1 104 ? 8.836 16.938 13.797 1 98.19 104 GLN B O 1
ATOM 2196 N N . ALA B 1 105 ? 8.281 15.555 15.453 1 98.19 105 ALA B N 1
ATOM 2197 C CA . ALA B 1 105 ? 9.617 14.969 15.508 1 98.19 105 ALA B CA 1
ATOM 2198 C C . ALA B 1 105 ? 9.961 14.266 14.195 1 98.19 105 ALA B C 1
ATOM 2200 O O . ALA B 1 105 ? 11.086 14.375 13.703 1 98.19 105 ALA B O 1
ATOM 2201 N N . CYS B 1 106 ? 9 13.562 13.695 1 98.56 106 CYS B N 1
ATOM 2202 C CA . CYS B 1 106 ? 9.18 12.891 12.406 1 98.56 106 CYS B CA 1
ATOM 2203 C C . CYS B 1 106 ? 9.531 13.891 11.312 1 98.56 106 CYS B C 1
ATOM 2205 O O . CYS B 1 106 ? 10.477 13.688 10.555 1 98.56 106 CYS B O 1
ATOM 2207 N N . TYR B 1 107 ? 8.773 14.945 11.25 1 98.56 107 TYR B N 1
ATOM 2208 C CA . TYR B 1 107 ? 8.992 16.016 10.281 1 98.56 107 TYR B CA 1
ATOM 2209 C C . TYR B 1 107 ? 10.406 16.547 10.367 1 98.56 107 TYR B C 1
ATOM 2211 O O . TYR B 1 107 ? 11.094 16.688 9.352 1 98.56 107 TYR B O 1
ATOM 2219 N N . GLU B 1 108 ? 10.828 16.812 11.523 1 98.25 108 GLU B N 1
ATOM 2220 C CA . GLU B 1 108 ? 12.164 17.359 11.734 1 98.25 108 GLU B CA 1
ATOM 2221 C C . GLU B 1 108 ? 13.25 16.391 11.273 1 98.25 108 GLU B C 1
ATOM 2223 O O . GLU B 1 108 ? 14.242 16.797 10.664 1 98.25 108 GLU B O 1
ATOM 2228 N N . ARG B 1 109 ? 13.062 15.18 11.523 1 97.81 109 ARG B N 1
ATOM 2229 C CA . ARG B 1 109 ? 14.023 14.164 11.102 1 97.81 109 ARG B CA 1
ATOM 2230 C C . ARG B 1 109 ? 14.047 14.031 9.578 1 97.81 109 ARG B C 1
ATOM 2232 O O . ARG B 1 109 ? 15.109 13.828 8.984 1 97.81 109 ARG B O 1
ATOM 2239 N N . LEU B 1 110 ? 12.867 14.062 8.992 1 98.12 110 LEU B N 1
ATOM 2240 C CA . LEU B 1 110 ? 12.781 13.977 7.535 1 98.12 110 LEU B CA 1
ATOM 2241 C C . LEU B 1 110 ? 13.5 15.141 6.875 1 98.12 110 LEU B C 1
ATOM 2243 O O . LEU B 1 110 ? 14.258 14.953 5.926 1 98.12 110 LEU B O 1
ATOM 2247 N N . VAL B 1 111 ? 13.227 16.297 7.391 1 97.88 111 VAL B N 1
ATOM 2248 C CA . VAL B 1 111 ? 13.867 17.484 6.848 1 97.88 111 VAL B CA 1
ATOM 2249 C C . VAL B 1 111 ? 15.383 17.391 7.02 1 97.88 111 VAL B C 1
ATOM 2251 O O . VAL B 1 111 ? 16.141 17.688 6.09 1 97.88 111 VAL B O 1
ATOM 2254 N N . ALA B 1 112 ? 15.836 16.953 8.148 1 97 112 ALA B N 1
ATOM 2255 C CA . ALA B 1 112 ? 17.266 16.797 8.422 1 97 112 ALA B CA 1
ATOM 2256 C C . ALA B 1 112 ? 17.891 15.781 7.473 1 97 112 ALA B C 1
ATOM 2258 O O . ALA B 1 112 ? 19.078 15.898 7.129 1 97 112 ALA B O 1
ATOM 2259 N N . ALA B 1 113 ? 17.125 14.844 7.055 1 96.44 113 ALA B N 1
ATOM 2260 C CA . ALA B 1 113 ? 17.609 13.789 6.168 1 96.44 113 ALA B CA 1
ATOM 2261 C C . ALA B 1 113 ? 17.531 14.219 4.707 1 96.44 113 ALA B C 1
ATOM 2263 O O . ALA B 1 113 ? 17.875 13.445 3.809 1 96.44 113 ALA B O 1
ATOM 2264 N N . GLY B 1 114 ? 16.984 15.367 4.438 1 96.69 114 GLY B N 1
ATOM 2265 C CA . GLY B 1 114 ? 16.938 15.898 3.084 1 96.69 114 GLY B CA 1
ATOM 2266 C C . GLY B 1 114 ? 15.68 15.477 2.33 1 96.69 114 GLY B C 1
ATOM 2267 O O . GLY B 1 114 ? 15.633 15.57 1.103 1 96.69 114 GLY B O 1
ATOM 2268 N N . ILE B 1 115 ? 14.734 14.984 3.027 1 98.25 115 ILE B N 1
ATOM 2269 C CA . ILE B 1 115 ? 13.477 14.57 2.41 1 98.25 115 ILE B CA 1
ATOM 2270 C C . ILE B 1 115 ? 12.641 15.805 2.078 1 98.25 115 ILE B C 1
ATOM 2272 O O . ILE B 1 115 ? 12.539 16.719 2.889 1 98.25 115 ILE B O 1
ATOM 2276 N N . ARG B 1 116 ? 12.094 15.781 0.881 1 98.31 116 ARG B N 1
ATOM 2277 C CA . ARG B 1 116 ? 11.156 16.828 0.498 1 98.31 116 ARG B CA 1
ATOM 2278 C C . ARG B 1 116 ? 9.805 16.625 1.181 1 98.31 116 ARG B C 1
ATOM 2280 O O . ARG B 1 116 ? 9.172 15.586 1.018 1 98.31 116 ARG B O 1
ATOM 2287 N N . VAL B 1 117 ? 9.43 17.625 1.899 1 98.75 117 VAL B N 1
ATOM 2288 C CA . VAL B 1 117 ? 8.117 17.641 2.541 1 98.75 117 VAL B CA 1
ATOM 2289 C C . VAL B 1 117 ? 7.25 18.734 1.912 1 98.75 117 VAL B C 1
ATOM 2291 O O . VAL B 1 117 ? 7.715 19.859 1.688 1 98.75 117 VAL B O 1
ATOM 2294 N N . HIS B 1 118 ? 6.02 18.391 1.593 1 98.81 118 HIS B N 1
ATOM 2295 C CA . HIS B 1 118 ? 5.176 19.312 0.856 1 98.81 118 HIS B CA 1
ATOM 2296 C C . HIS B 1 118 ? 4.883 20.562 1.682 1 98.81 118 HIS B C 1
ATOM 2298 O O . HIS B 1 118 ? 4.965 21.688 1.171 1 98.81 118 HIS B O 1
ATOM 2304 N N . THR B 1 119 ? 4.484 20.375 2.943 1 98.75 119 THR B N 1
ATOM 2305 C CA . THR B 1 119 ? 4.223 21.438 3.904 1 98.75 119 THR B CA 1
ATOM 2306 C C . THR B 1 119 ? 4.359 20.922 5.336 1 98.75 119 THR B C 1
ATOM 2308 O O . THR B 1 119 ? 4.16 19.734 5.594 1 98.75 119 THR B O 1
ATOM 2311 N N . PRO B 1 120 ? 4.82 21.75 6.254 1 98.56 120 PRO B N 1
ATOM 2312 C CA . PRO B 1 120 ? 4.836 21.297 7.645 1 98.56 120 PRO B CA 1
ATOM 2313 C C . PRO B 1 120 ? 3.473 20.797 8.117 1 98.56 120 PRO B C 1
ATOM 2315 O O . PRO B 1 120 ? 2.441 21.344 7.719 1 98.56 120 PRO B O 1
ATOM 2318 N N . PRO B 1 121 ? 3.488 19.766 8.914 1 98.56 121 PRO B N 1
ATOM 2319 C CA . PRO B 1 121 ? 2.188 19.312 9.414 1 98.56 121 PRO B CA 1
ATOM 2320 C C . PRO B 1 121 ? 1.448 20.391 10.203 1 98.56 121 PRO B C 1
ATOM 2322 O O . PRO B 1 121 ? 2.072 21.156 10.938 1 98.56 121 PRO B O 1
ATOM 2325 N N . ALA B 1 122 ? 0.167 20.422 10 1 97.44 122 ALA B N 1
ATOM 2326 C CA . ALA B 1 122 ? -0.677 21.344 10.758 1 97.44 122 ALA B CA 1
ATOM 2327 C C . ALA B 1 122 ? -1.064 20.75 12.109 1 97.44 122 ALA B C 1
ATOM 2329 O O . ALA B 1 122 ? -1.947 19.891 12.188 1 97.44 122 ALA B O 1
ATOM 2330 N N . MET B 1 123 ? -0.581 21.266 13.125 1 96.81 123 MET B N 1
ATOM 2331 C CA . MET B 1 123 ? -0.743 20.672 14.453 1 96.81 123 MET B CA 1
ATOM 2332 C C . MET B 1 123 ? -2.107 21.016 15.039 1 96.81 123 MET B C 1
ATOM 2334 O O . MET B 1 123 ? -2.531 20.422 16.031 1 96.81 123 MET B O 1
ATOM 2338 N N . GLU B 1 124 ? -2.746 21.953 14.453 1 95.88 124 GLU B N 1
ATOM 2339 C CA . GLU B 1 124 ? -4.059 22.359 14.945 1 95.88 124 GLU B CA 1
ATOM 2340 C C . GLU B 1 124 ? -5.078 21.234 14.797 1 95.88 124 GLU B C 1
ATOM 2342 O O . GLU B 1 124 ? -6.148 21.266 15.406 1 95.88 124 GLU B O 1
ATOM 2347 N N . GLY B 1 125 ? -4.758 20.219 13.945 1 95.75 125 GLY B N 1
ATOM 2348 C CA . GLY B 1 125 ? -5.641 19.078 13.789 1 95.75 125 GLY B CA 1
ATOM 2349 C C . GLY B 1 125 ? -5.633 18.141 14.977 1 95.75 125 GLY B C 1
ATOM 2350 O O . GLY B 1 125 ? -6.492 17.266 15.094 1 95.75 125 GLY B O 1
ATOM 2351 N N . ILE B 1 126 ? -4.723 18.312 15.812 1 97.12 126 ILE B N 1
ATOM 2352 C CA . ILE B 1 126 ? -4.633 17.516 17.031 1 97.12 126 ILE B CA 1
ATOM 2353 C C . ILE B 1 126 ? -5.012 18.375 18.234 1 97.12 126 ILE B C 1
ATOM 2355 O O . ILE B 1 126 ? -4.441 19.438 18.453 1 97.12 126 ILE B O 1
ATOM 2359 N N . THR B 1 127 ? -5.961 17.906 18.984 1 96.5 127 THR B N 1
ATOM 2360 C CA . THR B 1 127 ? -6.406 18.594 20.188 1 96.5 127 THR B CA 1
ATOM 2361 C C . THR B 1 127 ? -6.137 17.75 21.422 1 96.5 127 THR B C 1
ATOM 2363 O O . THR B 1 127 ? -6.367 16.547 21.422 1 96.5 127 THR B O 1
ATOM 2366 N N . THR B 1 128 ? -5.625 18.422 22.438 1 94.94 128 THR B N 1
ATOM 2367 C CA . THR B 1 128 ? -5.441 17.766 23.719 1 94.94 128 THR B CA 1
ATOM 2368 C C . THR B 1 128 ? -6.594 18.094 24.672 1 94.94 128 THR B C 1
ATOM 2370 O O . THR B 1 128 ? -6.867 19.266 24.938 1 94.94 128 THR B O 1
ATOM 2373 N N . LEU B 1 129 ? -7.207 17.125 25.094 1 95 129 LEU B N 1
ATOM 2374 C CA . LEU B 1 129 ? -8.336 17.281 26.016 1 95 129 LEU B CA 1
ATOM 2375 C C . LEU B 1 129 ? -7.852 17.562 27.422 1 95 129 LEU B C 1
ATOM 2377 O O . LEU B 1 129 ? -6.68 17.344 27.75 1 95 129 LEU B O 1
ATOM 2381 N N . PRO B 1 130 ? -8.742 18.094 28.266 1 95.75 130 PRO B N 1
ATOM 2382 C CA . PRO B 1 130 ? -8.352 18.438 29.625 1 95.75 130 PRO B CA 1
ATOM 2383 C C . PRO B 1 130 ? -7.75 17.266 30.391 1 95.75 130 PRO B C 1
ATOM 2385 O O . PRO B 1 130 ? -6.891 17.469 31.25 1 95.75 130 PRO B O 1
ATOM 2388 N N . ASP B 1 131 ? -8.086 16.047 30 1 94.44 131 ASP B N 1
ATOM 2389 C CA . ASP B 1 131 ? -7.59 14.875 30.703 1 94.44 131 ASP B CA 1
ATOM 2390 C C . ASP B 1 131 ? -6.281 14.375 30.078 1 94.44 131 ASP B C 1
ATOM 2392 O O . ASP B 1 131 ? -5.746 13.344 30.5 1 94.44 131 ASP B O 1
ATOM 2396 N N . GLY B 1 132 ? -5.848 15.047 29.094 1 92.38 132 GLY B N 1
ATOM 2397 C CA . GLY B 1 132 ? -4.566 14.719 28.5 1 92.38 132 GLY B CA 1
ATOM 2398 C C . GLY B 1 132 ? -4.691 13.883 27.234 1 92.38 132 GLY B C 1
ATOM 2399 O O . GLY B 1 132 ? -3.725 13.727 26.484 1 92.38 132 GLY B O 1
ATOM 2400 N N . ARG B 1 133 ? -5.887 13.344 27.172 1 92.31 133 ARG B N 1
ATOM 2401 C CA . ARG B 1 133 ? -6.109 12.562 25.969 1 92.31 133 ARG B CA 1
ATOM 2402 C C . ARG B 1 133 ? -6.125 13.461 24.734 1 92.31 133 ARG B C 1
ATOM 2404 O O . ARG B 1 133 ? -6.605 14.602 24.797 1 92.31 133 ARG B O 1
ATOM 2411 N N . LYS B 1 134 ? -5.5 12.914 23.625 1 94.94 134 LYS B N 1
ATOM 2412 C CA . LYS B 1 134 ? -5.492 13.672 22.375 1 94.94 134 LYS B CA 1
ATOM 2413 C C . LYS B 1 1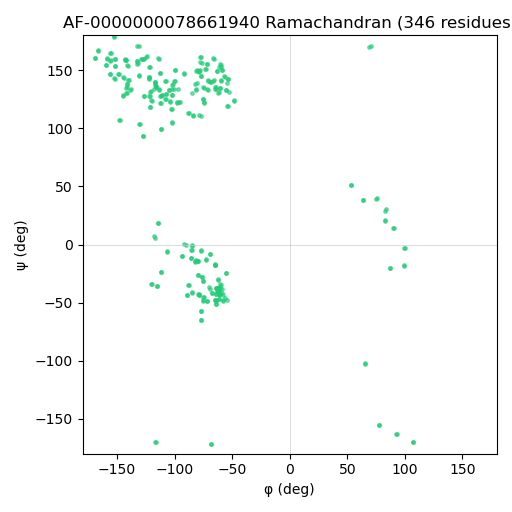34 ? -6.566 13.164 21.422 1 94.94 134 LYS B C 1
ATOM 2415 O O . LYS B 1 134 ? -6.953 11.992 21.484 1 94.94 134 LYS B O 1
ATOM 2420 N N . THR B 1 135 ? -7.109 14.023 20.578 1 96.25 135 THR B N 1
ATOM 2421 C CA . THR B 1 135 ? -8.047 13.688 19.516 1 96.25 135 THR B CA 1
ATOM 2422 C C . THR B 1 135 ? -7.625 14.344 18.203 1 96.25 135 THR B C 1
ATOM 2424 O O . THR B 1 135 ? -6.812 15.273 18.188 1 96.25 135 THR B O 1
ATOM 2427 N N . GLY B 1 136 ? -8.109 13.695 17.109 1 97.06 136 GLY B N 1
ATOM 2428 C CA . GLY B 1 136 ? -7.809 14.25 15.805 1 97.06 136 GLY B CA 1
ATOM 2429 C C . GLY B 1 136 ? -6.551 13.672 15.188 1 97.06 136 GLY B C 1
ATOM 2430 O O . GLY B 1 136 ? -6.105 12.586 15.57 1 97.06 136 GLY B O 1
ATOM 2431 N N . TYR B 1 137 ? -6.027 14.391 14.172 1 97.69 137 TYR B N 1
ATOM 2432 C CA . TYR B 1 137 ? -4.828 13.93 13.477 1 97.69 137 TYR B CA 1
ATOM 2433 C C . TYR B 1 137 ? -4.133 15.086 12.766 1 97.69 137 TYR B C 1
ATOM 2435 O O . TYR B 1 137 ? -4.723 16.141 12.57 1 97.69 137 TYR B O 1
ATOM 2443 N N . ALA B 1 138 ? -2.936 14.906 12.477 1 98.25 138 ALA B N 1
ATOM 2444 C CA . ALA B 1 138 ? -2.133 15.75 11.594 1 98.25 138 ALA B CA 1
ATOM 2445 C C . ALA B 1 138 ? -1.397 14.906 10.555 1 98.25 138 ALA B C 1
ATOM 2447 O O . ALA B 1 138 ? -0.989 13.773 10.844 1 98.25 138 ALA B O 1
ATOM 2448 N N . ALA B 1 139 ? -1.256 15.461 9.398 1 98.69 139 ALA B N 1
ATOM 2449 C CA . ALA B 1 139 ? -0.645 14.719 8.297 1 98.69 139 ALA B CA 1
ATOM 2450 C C . ALA B 1 139 ? 0.045 15.664 7.316 1 98.69 139 ALA B C 1
ATOM 2452 O O . ALA B 1 139 ? -0.246 16.859 7.289 1 98.69 139 ALA B O 1
ATOM 2453 N N . THR B 1 140 ? 0.926 15.195 6.547 1 98.81 140 THR B N 1
ATOM 2454 C CA . THR B 1 140 ? 1.508 15.875 5.398 1 98.81 140 THR B CA 1
ATOM 2455 C C . THR B 1 140 ? 2.133 14.875 4.434 1 98.81 140 THR B C 1
ATOM 2457 O O . THR B 1 140 ? 2.463 13.75 4.82 1 98.81 140 THR B O 1
ATOM 2460 N N . TYR B 1 141 ? 2.203 15.273 3.211 1 98.94 141 TYR B N 1
ATOM 2461 C CA . TYR B 1 141 ? 2.832 14.453 2.184 1 98.94 141 TYR B CA 1
ATOM 2462 C C . TYR B 1 141 ? 4.309 14.797 2.041 1 98.94 141 TYR B C 1
ATOM 2464 O O . TYR B 1 141 ? 4.707 15.945 2.223 1 98.94 141 TYR B O 1
ATOM 2472 N N . CYS B 1 142 ? 5.051 13.797 1.717 1 98.81 142 CYS B N 1
ATOM 2473 C CA . CYS B 1 142 ? 6.484 13.859 1.455 1 98.81 142 CYS B CA 1
ATOM 2474 C C . CYS B 1 142 ? 6.836 13.125 0.167 1 98.81 142 CYS B C 1
ATOM 2476 O O . CYS B 1 142 ? 5.984 12.461 -0.429 1 98.81 142 CYS B O 1
ATOM 2478 N N . ARG B 1 143 ? 8.055 13.281 -0.234 1 98.81 143 ARG B N 1
ATOM 2479 C CA . ARG B 1 143 ? 8.594 12.547 -1.376 1 98.81 143 ARG B CA 1
ATOM 2480 C C . ARG B 1 143 ? 9.812 11.734 -0.975 1 98.81 143 ARG B C 1
ATOM 2482 O O . ARG B 1 143 ? 10.75 12.258 -0.368 1 98.81 143 ARG B O 1
ATOM 2489 N N . ASP B 1 144 ? 9.75 10.422 -1.322 1 98.31 144 ASP B N 1
ATOM 2490 C CA . ASP B 1 144 ? 10.938 9.617 -1.032 1 98.31 144 ASP B CA 1
ATOM 2491 C C . ASP B 1 144 ? 12.109 10.023 -1.923 1 98.31 144 ASP B C 1
ATOM 2493 O O . ASP B 1 144 ? 12.039 11.031 -2.627 1 98.31 144 ASP B O 1
ATOM 2497 N N . PHE B 1 145 ? 13.234 9.305 -1.933 1 97.5 145 PHE B N 1
ATOM 2498 C CA . PHE B 1 145 ? 14.453 9.672 -2.641 1 97.5 145 PHE B CA 1
ATOM 2499 C C . PHE B 1 145 ? 14.227 9.68 -4.148 1 97.5 145 PHE B C 1
ATOM 2501 O O . PHE B 1 145 ? 15.039 10.227 -4.902 1 97.5 145 PHE B O 1
ATOM 2508 N N . PHE B 1 146 ? 13.141 9.039 -4.645 1 97.94 146 PHE B N 1
ATOM 2509 C CA . PHE B 1 146 ? 12.867 8.875 -6.066 1 97.94 146 PHE B CA 1
ATOM 2510 C C . PHE B 1 146 ? 11.734 9.797 -6.512 1 97.94 146 PHE B C 1
ATOM 2512 O O . PHE B 1 146 ? 11.406 9.852 -7.699 1 97.94 146 PHE B O 1
ATOM 2519 N N . GLY B 1 147 ? 11.125 10.461 -5.547 1 98.25 147 GLY B N 1
ATOM 2520 C CA . GLY B 1 147 ? 10.023 11.352 -5.867 1 98.25 147 GLY B CA 1
ATOM 2521 C C . GLY B 1 147 ? 8.664 10.727 -5.613 1 98.25 147 GLY B C 1
ATOM 2522 O O . GLY B 1 147 ? 7.629 11.375 -5.812 1 98.25 147 GLY B O 1
ATOM 2523 N N . ASN B 1 148 ? 8.617 9.516 -5.223 1 98.69 148 ASN B N 1
ATOM 2524 C CA . ASN B 1 148 ? 7.34 8.914 -4.859 1 98.69 148 ASN B CA 1
ATOM 2525 C C . ASN B 1 148 ? 6.723 9.594 -3.643 1 98.69 148 ASN B C 1
ATOM 2527 O O . ASN B 1 148 ? 7.406 9.82 -2.641 1 98.69 148 ASN B O 1
ATOM 2531 N N . ALA B 1 149 ? 5.484 9.898 -3.707 1 98.88 149 ALA B N 1
ATOM 2532 C CA . ALA B 1 149 ? 4.793 10.492 -2.564 1 98.88 149 ALA B CA 1
ATOM 2533 C C . ALA B 1 149 ? 4.602 9.469 -1.448 1 98.88 149 ALA B C 1
ATOM 2535 O O . ALA B 1 149 ? 4.344 8.289 -1.714 1 98.88 149 ALA B O 1
ATOM 2536 N N . PHE B 1 150 ? 4.727 9.844 -0.261 1 98.94 150 PHE B N 1
ATOM 2537 C CA . PHE B 1 150 ? 4.258 9.141 0.922 1 98.94 150 PHE B CA 1
ATOM 2538 C C . PHE B 1 150 ? 3.748 10.117 1.974 1 98.94 150 PHE B C 1
ATOM 2540 O O . PHE B 1 150 ? 4.039 11.312 1.911 1 98.94 150 PHE B O 1
ATOM 2547 N N . GLU B 1 151 ? 2.957 9.609 2.855 1 98.94 151 GLU B N 1
ATOM 2548 C CA . GLU B 1 151 ? 2.303 10.43 3.869 1 98.94 151 GLU B CA 1
ATOM 2549 C C . GLU B 1 151 ? 2.748 10.039 5.273 1 98.94 151 GLU B C 1
ATOM 2551 O O . GLU B 1 151 ? 2.928 8.852 5.562 1 98.94 151 GLU B O 1
ATOM 2556 N N . ILE B 1 152 ? 3.014 11.008 6.137 1 98.94 152 ILE B N 1
ATOM 2557 C CA . ILE B 1 152 ? 3.174 10.75 7.562 1 98.94 152 ILE B CA 1
ATOM 2558 C C . ILE B 1 152 ? 1.967 11.297 8.32 1 98.94 152 ILE B C 1
ATOM 2560 O O . ILE B 1 152 ? 1.429 12.344 7.973 1 98.94 152 ILE B O 1
ATOM 2564 N N . MET B 1 153 ? 1.551 10.508 9.328 1 98.75 153 MET B N 1
ATOM 2565 C CA . MET B 1 153 ? 0.362 10.898 10.078 1 98.75 153 MET B CA 1
ATOM 2566 C C . MET B 1 153 ? 0.527 10.578 11.562 1 98.75 153 MET B C 1
ATOM 2568 O O . MET B 1 153 ? 0.965 9.477 11.914 1 98.75 153 MET B O 1
ATOM 2572 N N . GLU B 1 154 ? 0.263 11.484 12.375 1 98.69 154 GLU B N 1
ATOM 2573 C CA . GLU B 1 154 ? -0.082 11.211 13.766 1 98.69 154 GLU B CA 1
ATOM 2574 C C . GLU B 1 154 ? -1.595 11.172 13.961 1 98.69 154 GLU B C 1
ATOM 2576 O O . GLU B 1 154 ? -2.295 12.133 13.641 1 98.69 154 GLU B O 1
ATOM 2581 N N . ILE B 1 155 ? -2.08 10.055 14.461 1 97.69 155 ILE B N 1
ATOM 2582 C CA . ILE B 1 155 ? -3.525 9.852 14.492 1 97.69 155 ILE B CA 1
ATOM 2583 C C . ILE B 1 155 ? -3.963 9.492 15.914 1 97.69 155 ILE B C 1
ATOM 2585 O O . ILE B 1 155 ? -3.412 8.578 16.531 1 97.69 155 ILE B O 1
ATOM 2589 N N . HIS B 1 156 ? -4.867 10.172 16.359 1 96.25 156 HIS B N 1
ATOM 2590 C CA . HIS B 1 156 ? -5.57 9.891 17.594 1 96.25 156 HIS B CA 1
ATOM 2591 C C . HIS B 1 156 ? -7.047 9.594 17.344 1 96.25 156 HIS B C 1
ATOM 2593 O O . HIS B 1 156 ? -7.434 9.266 16.219 1 96.25 156 HIS B O 1
ATOM 2599 N N . ASP B 1 157 ? -7.84 9.523 18.344 1 89.31 157 ASP B N 1
ATOM 2600 C CA . ASP B 1 157 ? -9.258 9.266 18.094 1 89.31 157 ASP B CA 1
ATOM 2601 C C . ASP B 1 157 ? -9.836 10.273 17.109 1 89.31 157 ASP B C 1
ATOM 2603 O O . ASP B 1 157 ? -9.695 11.484 17.297 1 89.31 157 ASP B O 1
ATOM 2607 N N . ASP B 1 158 ? -10.289 9.742 16.062 1 90.56 158 ASP B N 1
ATOM 2608 C CA . ASP B 1 158 ? -10.859 10.562 14.992 1 90.56 158 ASP B CA 1
ATOM 2609 C C . ASP B 1 158 ? -11.906 9.789 14.203 1 90.56 158 ASP B C 1
ATOM 2611 O O . ASP B 1 158 ? -11.734 8.602 13.93 1 90.56 158 ASP B O 1
ATOM 2615 N N . GLU B 1 159 ? -12.938 10.484 13.812 1 85.81 159 GLU B N 1
ATOM 2616 C CA . GLU B 1 159 ? -14.047 9.812 13.133 1 85.81 159 GLU B CA 1
ATOM 2617 C C . GLU B 1 159 ? -13.719 9.555 11.664 1 85.81 159 GLU B C 1
ATOM 2619 O O . GLU B 1 159 ? -14.25 8.617 11.062 1 85.81 159 GLU B O 1
ATOM 2624 N N . GLN B 1 160 ? -12.859 10.367 11.109 1 85.25 160 GLN B N 1
ATOM 2625 C CA . GLN B 1 160 ? -12.547 10.297 9.68 1 85.25 160 GLN B CA 1
ATOM 2626 C C . GLN B 1 160 ? -11.391 9.336 9.422 1 85.25 160 GLN B C 1
ATOM 2628 O O . GLN B 1 160 ? -11.438 8.539 8.484 1 85.25 160 GLN B O 1
ATOM 2633 N N . ILE B 1 161 ? -10.391 9.438 10.242 1 92.5 161 ILE B N 1
ATOM 2634 C CA . ILE B 1 161 ? -9.148 8.688 10.102 1 92.5 161 ILE B CA 1
ATOM 2635 C C . ILE B 1 161 ? -8.906 7.848 11.352 1 92.5 161 ILE B C 1
ATOM 2637 O O . ILE B 1 161 ? -8.672 8.391 12.438 1 92.5 161 ILE B O 1
ATOM 2641 N N . ARG B 1 162 ? -8.875 6.59 11.125 1 94.06 162 ARG B N 1
ATOM 2642 C CA . ARG B 1 162 ? -8.695 5.699 12.273 1 94.06 162 ARG B CA 1
ATOM 2643 C C . ARG B 1 162 ? -7.258 5.199 12.359 1 94.06 162 ARG B C 1
ATOM 2645 O O . ARG B 1 162 ? -6.641 4.887 11.336 1 94.06 162 ARG B O 1
ATOM 2652 N N . PRO B 1 163 ? -6.766 5.188 13.562 1 95.56 163 PRO B N 1
ATOM 2653 C CA . PRO B 1 163 ? -5.395 4.699 13.719 1 95.56 163 PRO B CA 1
ATOM 2654 C C . PRO B 1 163 ? -5.285 3.186 13.531 1 95.56 163 PRO B C 1
ATOM 2656 O O . PRO B 1 163 ? -6.266 2.465 13.727 1 95.56 163 PRO B O 1
ATOM 2659 N N . VAL B 1 164 ? -4.102 2.744 13.164 1 96.06 164 VAL B N 1
ATOM 2660 C CA . VAL B 1 164 ? -3.799 1.317 13.102 1 96.06 164 VAL B CA 1
ATOM 2661 C C . VAL B 1 164 ? -2.699 0.977 14.102 1 96.06 164 VAL B C 1
ATOM 2663 O O . VAL B 1 164 ? -2.172 -0.137 14.102 1 96.06 164 VAL B O 1
ATOM 2666 N N . TRP B 1 165 ? -2.32 1.931 14.883 1 95.62 165 TRP B N 1
ATOM 2667 C CA . TRP B 1 165 ? -1.32 1.785 15.93 1 95.62 165 TRP B CA 1
ATOM 2668 C C . TRP B 1 165 ? -1.618 2.719 17.094 1 95.62 165 TRP B C 1
ATOM 2670 O O . TRP B 1 165 ? -2.125 3.826 16.906 1 95.62 165 TRP B O 1
ATOM 2680 N N . ARG B 1 166 ? -1.291 2.295 18.297 1 94.44 166 ARG B N 1
ATOM 2681 C CA . ARG B 1 166 ? -1.444 3.119 19.5 1 94.44 166 ARG B CA 1
ATOM 2682 C C . ARG B 1 166 ? -0.284 2.906 20.453 1 94.44 166 ARG B C 1
ATOM 2684 O O . ARG B 1 166 ? 0.146 1.771 20.688 1 94.44 166 ARG B O 1
ATOM 2691 N N . ALA B 1 167 ? 0.146 4.023 21 1 92.31 167 ALA B N 1
ATOM 2692 C CA . ALA B 1 167 ? 1.189 3.934 22.016 1 92.31 167 ALA B CA 1
ATOM 2693 C C . ALA B 1 167 ? 0.77 3.006 23.141 1 92.31 167 ALA B C 1
ATOM 2695 O O . ALA B 1 167 ? -0.347 3.109 23.656 1 92.31 167 ALA B O 1
ATOM 2696 N N . GLY B 1 168 ? 1.671 2.139 23.5 1 91.75 168 GLY B N 1
ATOM 2697 C CA . GLY B 1 168 ? 1.391 1.206 24.578 1 91.75 168 GLY B CA 1
ATOM 2698 C C . GLY B 1 168 ? 0.699 -0.061 24.109 1 91.75 168 GLY B C 1
ATOM 2699 O O . GLY B 1 168 ? 0.744 -1.087 24.797 1 91.75 168 GLY B O 1
ATOM 2700 N N . GLU B 1 169 ? 0.025 -0.089 22.906 1 91.94 169 GLU B N 1
ATOM 2701 C CA . GLU B 1 169 ? -0.723 -1.236 22.406 1 91.94 169 GLU B CA 1
ATOM 2702 C C . GLU B 1 169 ? -0.045 -1.841 21.188 1 91.94 169 GLU B C 1
ATOM 2704 O O . GLU B 1 169 ? -0.231 -3.021 20.875 1 91.94 169 GLU B O 1
ATOM 2709 N N . GLY B 1 170 ? 0.782 -0.967 20.484 1 93.44 170 GLY B N 1
ATOM 2710 C CA . GLY B 1 170 ? 1.338 -1.421 19.219 1 93.44 170 GLY B CA 1
ATOM 2711 C C . GLY B 1 170 ? 0.34 -1.375 18.078 1 93.44 170 GLY B C 1
ATOM 2712 O O . GLY B 1 170 ? -0.526 -0.499 18.031 1 93.44 170 GLY B O 1
ATOM 2713 N N . VAL B 1 171 ? 0.559 -2.184 17.078 1 94 171 VAL B N 1
ATOM 2714 C CA . VAL B 1 171 ? -0.393 -2.27 15.984 1 94 171 VAL B CA 1
ATOM 2715 C C . VAL B 1 171 ? -1.745 -2.752 16.5 1 94 171 VAL B C 1
ATOM 2717 O O . VAL B 1 171 ? -1.815 -3.717 17.266 1 94 171 VAL B O 1
ATOM 2720 N N . ILE B 1 172 ? -2.674 -1.947 16.031 1 90.69 172 ILE B N 1
ATOM 2721 C CA . ILE B 1 172 ? -4.027 -2.293 16.453 1 90.69 172 ILE B CA 1
ATOM 2722 C C . ILE B 1 172 ? -4.875 -2.639 15.234 1 90.69 172 ILE B C 1
ATOM 2724 O O . ILE B 1 172 ? -4.648 -2.105 14.148 1 90.69 172 ILE B O 1
ATOM 2728 N N . LEU B 1 173 ? -5.648 -3.781 15.352 1 80.44 173 LEU B N 1
ATOM 2729 C CA . LEU B 1 173 ? -6.59 -4.125 14.297 1 80.44 173 LEU B CA 1
ATOM 2730 C C . LEU B 1 173 ? -7.996 -3.645 14.648 1 80.44 173 LEU B C 1
ATOM 2732 O O . LEU B 1 173 ? -8.383 -3.639 15.812 1 80.44 173 LEU B O 1
ATOM 2736 N N . PRO B 1 174 ? -8.547 -3.025 13.562 1 66.38 174 PRO B N 1
ATOM 2737 C CA . PRO B 1 174 ? -9.891 -2.555 13.891 1 66.38 174 PRO B CA 1
ATOM 2738 C C . PRO B 1 174 ? -10.789 -3.666 14.43 1 66.38 174 PRO B C 1
ATOM 2740 O O . PRO B 1 174 ? -10.633 -4.828 14.047 1 66.38 174 PRO B O 1
ATOM 2743 N N . SER B 1 175 ? -11.555 -3.371 15.414 1 59.47 175 SER B N 1
ATOM 2744 C CA . SER B 1 175 ? -12.539 -4.277 15.992 1 59.47 175 SER B CA 1
ATOM 2745 C C . SER B 1 175 ? -13.633 -4.613 14.977 1 59.47 175 SER B C 1
ATOM 2747 O O . SER B 1 175 ? -13.922 -3.822 14.078 1 59.47 175 SER B O 1
#

Organism: Novosphingobium aromaticivorans (strain ATCC 700278 / DSM 12444 / CCUG 56034 / CIP 105152 / NBRC 16084 / F199) (NCBI:txid279238)

Solvent-accessible surface area (backbone atoms only — not comparable to full-atom values): 17771 Å² total; per-residue (Å²): 123,53,42,51,55,53,28,50,40,31,39,32,32,17,42,96,46,58,70,63,45,44,47,44,46,41,44,36,44,50,28,44,75,40,49,71,71,47,73,54,61,63,43,68,68,59,18,41,31,64,62,47,74,68,30,21,35,40,34,46,34,27,36,39,58,54,33,30,41,38,41,31,24,44,69,28,58,64,47,69,83,68,63,52,75,63,53,54,46,36,56,39,58,38,31,44,27,31,30,27,83,50,48,68,62,23,49,53,48,36,50,74,71,67,40,52,60,54,40,81,59,50,63,82,41,42,43,70,42,98,85,64,51,57,32,29,38,31,51,27,27,29,28,51,100,72,24,45,44,32,31,45,28,22,52,32,61,38,76,67,51,70,50,38,50,43,92,96,69,43,73,39,67,66,130,122,53,43,52,56,53,26,48,40,28,41,32,33,17,41,96,46,59,71,62,46,43,48,43,46,41,45,36,44,50,28,44,78,38,50,70,70,46,72,54,61,63,44,68,67,59,19,41,30,65,62,46,73,68,31,22,35,41,34,45,35,26,35,38,55,52,34,30,39,37,41,31,23,43,70,28,57,64,48,69,84,68,62,51,74,62,52,55,46,36,56,37,58,37,33,43,27,31,31,28,84,49,49,67,63,23,49,53,48,37,49,74,71,68,41,51,60,54,41,81,61,50,63,84,41,44,44,70,42,98,86,64,50,57,32,29,38,32,51,28,27,30,29,51,102,70,23,44,45,32,32,45,27,20,53,31,61,40,73,67,52,71,57,41,51,43,91,97,69,43,74,44,66,81,129

Secondary structure (DSSP, 8-state):
----EEEEEEEEEE-S-HHHHHIIIIIIS--EE-S--EEEES-HHHHHHHT-SS-EEEEEEEEETTEEEEEEEEEESPPPPP-TT--TTSSEEEEEEEEES-HHHHHHHHHHTT-EESS---GGGEEE-TTS-EEEEEEEEEE-TTS-EEEEEEE-B-SSS--SEETTTEE----/----EEEEEEEEEE-S-HHHHHIIIIIIS--EEEEEEEEEES-HHHHHHHT-SS-EEEEEEEEETTEEEEEEEEEESPPPPP-TT--TTSSEEEEEEEEES-HHHHHHHHHHTT-EESS---GGGEEE-TTS-EEEEEEEEEE-TTS-EEEEEEE-B-SSS--SEETTTEE----

Radius of gyration: 19.37 Å; Cα contacts (8 Å, |Δi|>4): 911; chains: 2; bounding box: 40×61×52 Å

pLDDT: mean 96.37, std 4.75, range [59.38, 98.94]

Sequence (350 aa):
MSIGARAIQHIGVSVPDLDKAREFYLGLLGAVEVGPPLEWRDNPFIDAVVGLEGSAARQFMCRLGNTHIEVFEYLEPRSEPQDPNRGVNRYGYTHFAVQVEDIQACYERLVAAGIRVHTPPAMEGITTLPDGRKTGYAATYCRDFFGNAFEIMEIHDDEQIRPVWRAGEGVILPSMSIGARAIQHIGVSVPDLDKAREFYLGLLGAVEVGPPLEWRDNPFIDAVVGLEGSAARQFMCRLGNTHIEVFEYLEPRSEPQDPNRGVNRYGYTHFAVQVEDIQACYERLVAAGIRVHTPPAMEGITTLPDGRKTGYAATYCRDFFGNAFEIMEIHDDEQIRPVWRAGEGVILPS

InterPro domains:
  IPR004360 Glyoxalase/fosfomycin resistance/dioxygenase domain [PF00903] (8-152)
  IPR029068 Glyoxalase/Bleomycin resistance protein/Dihydroxybiphenyl dioxygenase [G3DSA:3.10.180.10] (1-154)
  IPR029068 Glyoxalase/Bleomycin resistance protein/Dihydroxybiphenyl dioxygenase [SSF54593] (5-154)
  IPR037523 Vicinal oxygen chelate (VOC), core domain [PS51819] (7-155)
  IPR051785 Methylmalonyl-CoA/ethylmalonyl-CoA epimerase [PTHR43048] (6-155)